Protein AF-A0A9E5UV60-F1 (afdb_monomer_lite)

pLDDT: mean 70.18, std 20.02, range [36.25, 97.75]

Structure (mmCIF, N/CA/C/O backbone):
data_AF-A0A9E5UV60-F1
#
_entry.id   AF-A0A9E5UV60-F1
#
loop_
_atom_site.group_PDB
_atom_site.id
_atom_site.type_symbol
_atom_site.label_atom_id
_atom_site.label_alt_id
_atom_site.label_comp_id
_atom_site.label_asym_id
_atom_site.label_entity_id
_atom_site.label_seq_id
_atom_site.pdbx_PDB_ins_code
_atom_site.Cartn_x
_atom_site.Cartn_y
_atom_site.Cartn_z
_atom_site.occupancy
_atom_site.B_iso_or_equiv
_atom_site.auth_seq_id
_atom_site.auth_comp_id
_atom_site.auth_asym_id
_atom_site.auth_atom_id
_atom_site.pdbx_PDB_model_num
ATOM 1 N N . MET A 1 1 ? 55.328 30.328 -29.097 1.00 75.19 1 MET A N 1
ATOM 2 C CA . MET A 1 1 ? 54.758 29.080 -29.655 1.00 75.19 1 MET A CA 1
ATOM 3 C C . MET A 1 1 ? 54.891 28.003 -28.592 1.00 75.19 1 MET A C 1
ATOM 5 O O . MET A 1 1 ? 56.001 27.868 -28.091 1.00 75.19 1 MET A O 1
ATOM 9 N N . PRO A 1 2 ? 53.813 27.291 -28.223 1.00 83.00 2 PRO A N 1
ATOM 10 C CA . PRO A 1 2 ? 53.887 26.257 -27.192 1.00 83.00 2 PRO A CA 1
ATOM 11 C C . PRO A 1 2 ? 54.810 25.121 -27.637 1.00 83.00 2 PRO A C 1
ATOM 13 O O . PRO A 1 2 ? 54.836 24.767 -28.827 1.00 83.00 2 PRO A O 1
ATOM 16 N N . SER A 1 3 ? 55.578 24.584 -26.688 1.00 92.88 3 SER A N 1
ATOM 17 C CA . SER A 1 3 ? 56.580 23.543 -26.951 1.00 92.88 3 SER A CA 1
ATOM 18 C C . SER A 1 3 ? 55.925 22.222 -27.383 1.00 92.88 3 SER A C 1
ATOM 20 O O . SER A 1 3 ? 54.738 21.985 -27.154 1.00 92.88 3 SER A O 1
ATOM 22 N N . ILE A 1 4 ? 56.692 21.328 -28.018 1.00 90.44 4 ILE A N 1
ATOM 23 C CA . ILE A 1 4 ? 56.182 20.015 -28.464 1.00 90.44 4 ILE A CA 1
ATOM 24 C C . ILE A 1 4 ? 55.616 19.211 -27.279 1.00 90.44 4 ILE A C 1
ATOM 26 O O . ILE A 1 4 ? 54.603 18.530 -27.426 1.00 90.44 4 ILE A O 1
ATOM 30 N N . TYR A 1 5 ? 56.231 19.326 -26.100 1.00 92.50 5 TYR A N 1
ATOM 31 C CA . TYR A 1 5 ? 55.772 18.668 -24.875 1.00 92.50 5 TYR A CA 1
ATOM 32 C C . TYR A 1 5 ? 54.463 19.266 -24.355 1.00 92.50 5 TYR A C 1
ATOM 34 O O . TYR A 1 5 ? 53.538 18.530 -24.026 1.00 92.50 5 TYR A O 1
ATOM 42 N N . GLU A 1 6 ? 54.348 20.592 -24.369 1.00 93.00 6 GLU A N 1
ATOM 43 C CA . GLU A 1 6 ? 53.149 21.315 -23.938 1.00 93.00 6 GLU A CA 1
ATOM 44 C C . GLU A 1 6 ? 51.926 20.955 -24.796 1.00 93.00 6 GLU A C 1
ATOM 46 O O . GLU A 1 6 ? 50.862 20.652 -24.263 1.00 93.00 6 GLU A O 1
ATOM 51 N N . ARG A 1 7 ? 52.089 20.848 -26.124 1.00 92.69 7 ARG A N 1
ATOM 52 C CA . ARG A 1 7 ? 51.006 20.395 -27.021 1.00 92.69 7 ARG A CA 1
ATOM 53 C C . ARG A 1 7 ? 50.558 18.960 -26.737 1.00 92.69 7 ARG A C 1
ATOM 55 O O . ARG A 1 7 ? 49.370 18.671 -26.826 1.00 92.69 7 ARG A O 1
ATOM 62 N N . ARG A 1 8 ? 51.486 18.061 -26.394 1.00 93.44 8 ARG A N 1
ATOM 63 C CA . ARG A 1 8 ? 51.164 16.661 -26.064 1.00 93.44 8 ARG A CA 1
ATOM 64 C C . ARG A 1 8 ? 50.399 16.549 -24.746 1.00 93.44 8 ARG A C 1
ATOM 66 O O . ARG A 1 8 ? 49.435 15.793 -24.678 1.00 93.44 8 ARG A O 1
ATOM 73 N N . ILE A 1 9 ? 50.790 17.329 -23.737 1.00 95.31 9 ILE A N 1
ATOM 74 C CA . ILE A 1 9 ? 50.104 17.370 -22.438 1.00 95.31 9 ILE A CA 1
ATOM 75 C C . ILE A 1 9 ? 48.682 17.924 -22.599 1.00 95.31 9 ILE A C 1
ATOM 77 O O . ILE A 1 9 ? 47.737 17.326 -22.090 1.00 95.31 9 ILE A O 1
ATOM 81 N N . ILE A 1 10 ? 48.513 19.008 -23.365 1.00 95.62 10 ILE A N 1
ATOM 82 C CA . ILE A 1 10 ? 47.194 19.609 -23.621 1.00 95.62 10 ILE A CA 1
ATOM 83 C C . ILE A 1 10 ? 46.264 18.624 -24.338 1.00 95.62 10 ILE A C 1
ATOM 85 O O . ILE A 1 10 ? 45.106 18.496 -23.952 1.00 95.62 10 ILE A O 1
ATOM 89 N N . LEU A 1 11 ? 46.763 17.893 -25.342 1.00 95.94 11 LEU A N 1
ATOM 90 C CA . LEU A 1 11 ? 45.966 16.881 -26.040 1.00 95.94 11 LEU A CA 1
ATOM 91 C C . LEU A 1 11 ? 45.503 15.772 -25.088 1.00 95.94 11 LEU A C 1
ATOM 93 O O . LEU A 1 11 ? 44.322 15.441 -25.077 1.00 95.94 11 LEU A O 1
ATOM 97 N N . GLY A 1 12 ? 46.400 15.238 -24.253 1.00 96.38 12 GLY A N 1
ATOM 98 C CA . GLY A 1 12 ? 46.040 14.208 -23.275 1.00 96.38 12 GLY A CA 1
ATOM 99 C C . GLY A 1 12 ? 44.977 14.681 -22.280 1.00 96.38 12 GLY A C 1
ATOM 100 O O . GLY A 1 12 ? 43.981 13.992 -22.063 1.00 96.38 12 GLY A O 1
ATOM 101 N N . LEU A 1 13 ? 45.144 15.887 -21.729 1.00 96.69 13 LEU A N 1
ATOM 102 C CA . LEU A 1 13 ? 44.184 16.466 -20.789 1.00 96.69 13 LEU A CA 1
ATOM 103 C C . LEU A 1 13 ? 42.824 16.735 -21.451 1.00 96.69 13 LEU A C 1
ATOM 105 O O . LEU A 1 13 ? 41.787 16.488 -20.834 1.00 96.69 13 LEU A O 1
ATOM 109 N N . ALA A 1 14 ? 42.817 17.167 -22.714 1.00 97.00 14 ALA A N 1
ATOM 110 C CA . ALA A 1 14 ? 41.590 17.365 -23.478 1.00 97.00 14 ALA A CA 1
ATOM 111 C C . ALA A 1 14 ? 40.828 16.047 -23.684 1.00 97.00 14 ALA A C 1
ATOM 113 O O . ALA A 1 14 ? 39.625 16.007 -23.441 1.00 97.00 14 ALA A O 1
ATOM 114 N N . PHE A 1 15 ? 41.512 14.958 -24.052 1.00 97.75 15 PHE A N 1
ATOM 115 C CA . PHE A 1 15 ? 40.876 13.644 -24.213 1.00 97.75 15 PHE A CA 1
ATOM 116 C C . PHE A 1 15 ? 40.311 13.094 -22.900 1.00 97.75 15 PHE A C 1
ATOM 118 O O . PHE A 1 15 ? 39.191 12.580 -22.886 1.00 97.75 15 PHE A O 1
ATOM 125 N N . ILE A 1 16 ? 41.044 13.229 -21.791 1.00 97.69 16 ILE A N 1
ATOM 126 C CA . ILE A 1 16 ? 40.561 12.796 -20.471 1.00 97.69 16 ILE A CA 1
ATOM 127 C C . ILE A 1 16 ? 39.327 13.607 -20.071 1.00 97.69 16 ILE A C 1
ATOM 129 O O . ILE A 1 16 ? 38.307 13.031 -19.700 1.00 97.69 16 ILE A O 1
ATOM 133 N N . THR A 1 17 ? 39.387 14.932 -20.216 1.00 97.31 17 THR A N 1
ATOM 134 C CA . THR A 1 17 ? 38.261 15.821 -19.897 1.00 97.31 17 THR A CA 1
ATOM 135 C C . THR A 1 17 ? 37.041 15.495 -20.757 1.00 97.31 17 THR A C 1
ATOM 137 O O . THR A 1 17 ? 35.941 15.354 -20.232 1.00 97.31 17 THR A O 1
ATOM 140 N N . ALA A 1 18 ? 37.233 15.293 -22.063 1.00 97.62 18 ALA A N 1
ATOM 141 C CA . ALA A 1 18 ? 36.163 14.909 -22.978 1.00 97.62 18 ALA A CA 1
ATOM 142 C C . ALA A 1 18 ? 35.537 13.557 -22.602 1.00 97.62 18 ALA A C 1
ATOM 144 O O . ALA A 1 18 ? 34.318 13.417 -22.638 1.00 97.62 18 ALA A O 1
ATOM 145 N N . THR A 1 19 ? 36.351 12.583 -22.187 1.00 97.56 19 THR A N 1
ATOM 146 C CA . THR A 1 19 ? 35.864 11.266 -21.749 1.00 97.56 19 THR A CA 1
ATOM 147 C C . THR A 1 19 ? 35.040 11.378 -20.468 1.00 97.56 19 THR A C 1
ATOM 149 O O . THR A 1 19 ? 33.964 10.795 -20.389 1.00 97.56 19 THR A O 1
ATOM 152 N N . ILE A 1 20 ? 35.493 12.166 -19.486 1.00 97.31 20 ILE A N 1
ATOM 153 C CA . ILE A 1 20 ? 34.749 12.400 -18.239 1.00 97.31 20 ILE A CA 1
ATOM 154 C C . ILE A 1 20 ? 33.412 13.088 -18.531 1.00 97.31 20 ILE A C 1
ATOM 156 O O . ILE A 1 20 ? 32.391 12.677 -17.987 1.00 97.31 20 ILE A O 1
ATOM 160 N N . ILE A 1 21 ? 33.395 14.089 -19.416 1.00 97.12 21 ILE A N 1
ATOM 161 C CA . ILE A 1 21 ? 32.160 14.775 -19.821 1.00 97.12 21 ILE A CA 1
ATOM 162 C C . ILE A 1 21 ? 31.203 13.802 -20.516 1.00 97.12 21 ILE A C 1
ATOM 164 O O . ILE A 1 21 ? 30.020 13.785 -20.190 1.00 97.12 21 ILE A O 1
ATOM 168 N N . LEU A 1 22 ? 31.702 12.969 -21.433 1.00 96.19 22 LEU A N 1
ATOM 169 C CA . LEU A 1 22 ? 30.893 11.976 -22.139 1.00 96.19 22 LEU A CA 1
ATOM 170 C C . LEU A 1 22 ? 30.289 10.948 -21.175 1.00 96.19 22 LEU A C 1
ATOM 172 O O . LEU A 1 22 ? 29.092 10.686 -21.237 1.00 96.19 22 LEU A O 1
ATOM 176 N N . VAL A 1 23 ? 31.096 10.388 -20.271 1.00 95.69 23 VAL A N 1
ATOM 177 C CA . VAL A 1 23 ? 30.623 9.419 -19.271 1.00 95.69 23 VAL A CA 1
ATOM 178 C C . VAL A 1 23 ? 29.646 10.076 -18.299 1.00 95.69 23 VAL A C 1
ATOM 180 O O . VAL A 1 23 ? 28.626 9.477 -17.983 1.00 95.69 23 VAL A O 1
ATOM 183 N N . GLY A 1 24 ? 29.911 11.310 -17.863 1.00 94.44 24 GLY A N 1
ATOM 184 C CA . GLY A 1 24 ? 28.991 12.069 -17.017 1.00 94.44 24 GLY A CA 1
ATOM 185 C C . GLY A 1 24 ? 27.650 12.323 -17.706 1.00 94.44 24 GLY A C 1
ATOM 186 O O . GLY A 1 24 ? 26.603 12.116 -17.102 1.00 94.44 24 GLY A O 1
ATOM 187 N N . TRP A 1 25 ? 27.669 12.696 -18.988 1.00 94.56 25 TRP A N 1
ATOM 188 C CA . TRP A 1 25 ? 26.458 12.869 -19.789 1.00 94.56 25 TRP A CA 1
ATOM 189 C C . TRP A 1 25 ? 25.680 11.556 -19.950 1.00 94.56 25 TRP A C 1
ATOM 191 O O . TRP A 1 25 ? 24.471 11.536 -19.726 1.00 94.56 25 TRP A O 1
ATOM 201 N N . LEU A 1 26 ? 26.371 10.449 -20.253 1.00 92.62 26 LEU A N 1
ATOM 202 C CA . LEU A 1 26 ? 25.763 9.116 -20.319 1.00 92.62 26 LEU A CA 1
ATOM 203 C C . LEU A 1 26 ? 25.142 8.714 -18.976 1.00 92.62 26 LEU A C 1
ATOM 205 O O . LEU A 1 26 ? 23.997 8.282 -18.952 1.00 92.62 26 LEU A O 1
ATOM 209 N N . ALA A 1 27 ? 25.856 8.910 -17.865 1.00 89.69 27 ALA A N 1
ATOM 210 C CA . ALA A 1 27 ? 25.376 8.572 -16.527 1.00 89.69 27 ALA A CA 1
ATOM 211 C C . ALA A 1 27 ? 24.135 9.384 -16.121 1.00 89.69 27 ALA A C 1
ATOM 213 O O . ALA A 1 27 ? 23.234 8.844 -15.488 1.00 89.69 27 ALA A O 1
ATOM 214 N N . ILE A 1 28 ? 24.055 10.662 -16.508 1.00 89.50 28 ILE A N 1
ATOM 215 C CA . ILE A 1 28 ? 22.871 11.498 -16.253 1.00 89.50 28 ILE A CA 1
ATOM 216 C C . ILE A 1 28 ? 21.677 11.032 -17.102 1.00 89.50 28 ILE A C 1
ATOM 218 O O . ILE A 1 28 ? 20.546 11.035 -16.621 1.00 89.50 28 ILE A O 1
ATOM 222 N N . ASN A 1 29 ? 21.916 10.602 -18.345 1.00 87.50 29 A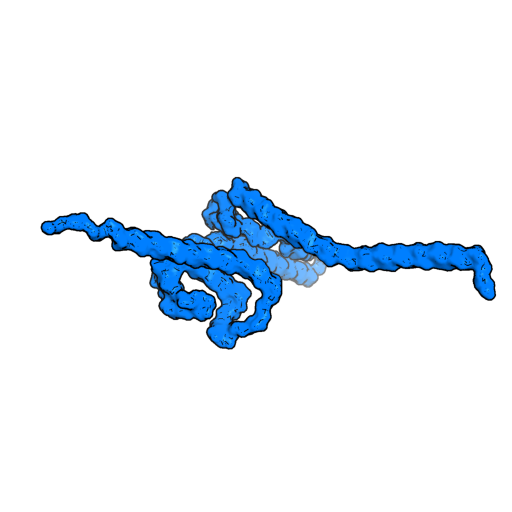SN A N 1
ATOM 223 C CA . ASN A 1 29 ? 20.863 10.154 -19.261 1.00 87.50 29 ASN A CA 1
ATOM 224 C C . ASN A 1 29 ? 20.416 8.692 -19.029 1.00 87.50 29 ASN A C 1
ATOM 226 O O . ASN A 1 29 ? 19.369 8.272 -19.516 1.00 87.50 29 ASN A O 1
ATOM 230 N N . GLU A 1 30 ? 21.189 7.918 -18.268 1.00 88.69 30 GLU A N 1
ATOM 231 C CA . GLU A 1 30 ? 20.944 6.504 -17.960 1.00 88.69 30 GLU A CA 1
ATOM 232 C C . GLU A 1 30 ? 19.645 6.277 -17.169 1.00 88.69 30 GLU A C 1
ATOM 234 O O . GLU A 1 30 ? 18.938 5.298 -17.403 1.00 88.69 30 GLU A O 1
ATOM 239 N N . ASN A 1 31 ? 19.280 7.213 -16.286 1.00 82.94 31 ASN A N 1
ATOM 240 C CA . ASN A 1 31 ? 18.063 7.109 -15.475 1.00 82.94 31 ASN A CA 1
ATOM 241 C C . ASN A 1 31 ? 16.796 6.952 -16.330 1.00 82.94 31 ASN A C 1
ATOM 243 O O . ASN A 1 31 ? 15.939 6.141 -15.990 1.00 82.94 31 ASN A O 1
ATOM 247 N N . GLY A 1 32 ? 16.698 7.666 -17.458 1.00 80.19 32 GLY A N 1
ATOM 248 C CA . GLY A 1 32 ? 15.544 7.557 -18.359 1.00 80.19 32 GLY A CA 1
ATOM 249 C C . GLY A 1 32 ? 15.445 6.180 -19.021 1.00 80.19 32 GLY A C 1
ATOM 250 O O . GLY A 1 32 ? 14.365 5.606 -19.106 1.00 80.19 32 GLY A O 1
ATOM 251 N N . ARG A 1 33 ? 16.583 5.590 -19.410 1.00 80.50 33 ARG A N 1
ATOM 252 C CA . ARG A 1 33 ? 16.625 4.213 -19.924 1.00 80.50 33 ARG A CA 1
ATOM 253 C C . ARG A 1 33 ? 16.191 3.217 -18.847 1.00 80.50 33 ARG A C 1
ATOM 255 O O . ARG A 1 33 ? 15.457 2.276 -19.135 1.00 80.50 33 ARG A O 1
ATOM 262 N N . MET A 1 34 ? 16.647 3.406 -17.610 1.00 82.75 34 MET A N 1
ATOM 263 C CA . MET A 1 34 ? 16.351 2.485 -16.514 1.00 82.75 34 MET A CA 1
ATOM 264 C C . ME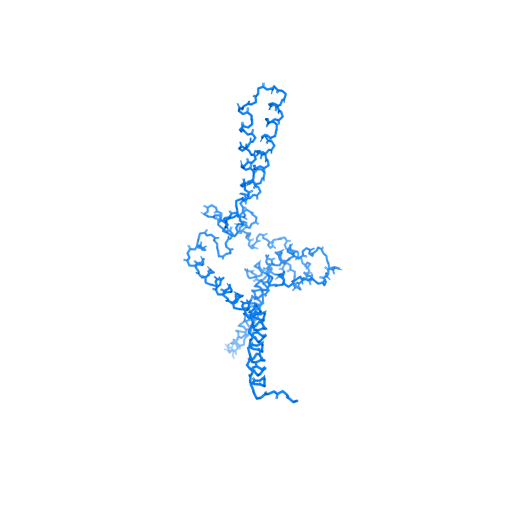T A 1 34 ? 14.872 2.502 -16.092 1.00 82.75 34 MET A C 1
ATOM 266 O O . MET A 1 34 ? 14.353 1.463 -15.677 1.00 82.75 34 MET A O 1
ATOM 270 N N . GLN A 1 35 ? 14.177 3.632 -16.248 1.00 84.12 35 GLN A N 1
ATOM 271 C CA . GLN A 1 35 ? 12.735 3.736 -15.987 1.00 84.12 35 GLN A CA 1
ATOM 272 C C . GLN A 1 35 ? 11.928 2.790 -16.884 1.00 84.12 35 GLN A C 1
ATOM 274 O O . GLN A 1 35 ? 11.204 1.945 -16.371 1.00 84.12 35 GLN A O 1
ATOM 279 N N . GLU A 1 36 ? 12.165 2.808 -18.197 1.00 83.06 36 GLU A N 1
ATOM 280 C CA . GLU A 1 36 ? 11.466 1.944 -19.165 1.00 83.06 36 GLU A CA 1
ATOM 281 C C . GLU A 1 36 ? 11.667 0.443 -18.873 1.00 83.06 36 GLU A C 1
ATOM 283 O O . GLU A 1 36 ? 10.766 -0.386 -19.015 1.00 83.06 36 GLU A O 1
ATOM 288 N N . PHE A 1 37 ? 12.871 0.055 -18.451 1.00 85.19 37 PHE A N 1
ATOM 289 C CA . PHE A 1 37 ? 13.142 -1.326 -18.045 1.00 85.19 37 PHE A CA 1
ATOM 290 C C . PHE A 1 37 ? 12.443 -1.701 -16.738 1.00 85.19 37 PHE A C 1
ATOM 292 O O . PHE A 1 37 ? 12.013 -2.849 -16.613 1.00 85.19 37 PHE A O 1
ATOM 299 N N . THR A 1 38 ? 12.346 -0.762 -15.795 1.00 85.94 38 THR A N 1
ATOM 300 C CA . THR A 1 38 ? 11.622 -0.947 -14.531 1.00 85.94 38 THR A CA 1
ATOM 301 C C . THR A 1 38 ? 10.137 -1.145 -14.800 1.00 85.94 38 THR A C 1
ATOM 303 O O . THR A 1 38 ? 9.602 -2.167 -14.392 1.00 85.94 38 THR A O 1
ATOM 306 N N . GLU A 1 39 ? 9.514 -0.269 -15.590 1.00 80.50 39 GLU A N 1
ATOM 307 C CA . GLU A 1 39 ? 8.099 -0.369 -15.982 1.00 80.50 39 GLU A CA 1
ATOM 308 C C . GLU A 1 39 ? 7.798 -1.710 -16.666 1.00 80.50 39 GLU A C 1
ATOM 310 O O . GLU A 1 39 ? 6.865 -2.428 -16.311 1.00 80.50 39 GLU A O 1
ATOM 315 N N . ARG A 1 40 ? 8.653 -2.128 -17.607 1.00 86.81 40 ARG A N 1
ATOM 316 C CA . ARG A 1 40 ? 8.519 -3.440 -18.257 1.00 86.81 40 ARG A CA 1
ATOM 317 C C . ARG A 1 40 ? 8.710 -4.610 -17.294 1.00 86.81 40 ARG A C 1
ATOM 319 O O . ARG A 1 40 ? 8.134 -5.675 -17.510 1.00 86.81 40 ARG A O 1
ATOM 326 N N . ALA A 1 41 ? 9.604 -4.482 -16.317 1.00 86.56 41 ALA A N 1
ATOM 327 C CA . ALA A 1 41 ? 9.830 -5.522 -15.317 1.00 86.56 41 ALA A CA 1
ATOM 328 C C . ALA A 1 41 ? 8.646 -5.634 -14.355 1.00 86.56 41 ALA A C 1
ATOM 330 O O . ALA A 1 41 ? 8.236 -6.749 -14.042 1.00 86.56 41 ALA A O 1
ATOM 331 N N . GLU A 1 42 ? 8.074 -4.502 -13.962 1.00 82.00 42 GLU A N 1
ATOM 332 C CA . GLU A 1 42 ? 6.866 -4.414 -13.154 1.00 82.00 42 GLU A CA 1
ATOM 333 C C . GLU A 1 42 ? 5.669 -5.032 -13.879 1.00 82.00 42 GLU A C 1
ATOM 335 O O . GLU A 1 42 ? 5.059 -5.951 -13.338 1.00 82.00 42 GLU A O 1
ATOM 340 N N . GLY A 1 43 ? 5.417 -4.660 -15.140 1.00 82.69 43 GLY A N 1
ATOM 341 C CA . GLY A 1 43 ? 4.343 -5.255 -15.944 1.00 82.69 43 GLY A CA 1
ATOM 342 C C . GLY A 1 43 ? 4.439 -6.784 -16.030 1.00 82.69 43 GLY A C 1
ATOM 343 O O . GLY A 1 43 ? 3.475 -7.489 -15.740 1.00 82.69 43 GLY A O 1
ATOM 344 N N . ARG A 1 44 ? 5.638 -7.326 -16.300 1.00 88.81 44 ARG A N 1
ATOM 345 C CA . ARG A 1 44 ? 5.864 -8.786 -16.278 1.00 88.81 44 ARG A CA 1
ATOM 346 C C . ARG A 1 44 ? 5.627 -9.407 -14.901 1.00 88.81 44 ARG A C 1
ATOM 348 O O . ARG A 1 44 ? 5.167 -10.543 -14.817 1.00 88.81 44 ARG A O 1
ATOM 355 N N . SER A 1 45 ? 5.978 -8.700 -13.827 1.00 82.62 45 SER A N 1
ATOM 356 C CA . SER A 1 45 ? 5.744 -9.171 -12.461 1.00 82.62 45 SER A CA 1
ATOM 357 C C . SER A 1 45 ? 4.251 -9.228 -12.138 1.00 82.62 45 SER A C 1
ATOM 359 O O . SER A 1 45 ? 3.814 -10.186 -11.504 1.00 82.62 45 SER A O 1
ATOM 361 N N . ILE A 1 46 ? 3.470 -8.247 -12.598 1.00 80.31 46 ILE A N 1
ATOM 362 C CA . ILE A 1 46 ? 2.011 -8.208 -12.436 1.00 80.31 46 ILE A CA 1
ATOM 363 C C . ILE A 1 46 ? 1.364 -9.363 -13.207 1.00 80.31 46 ILE A C 1
ATOM 365 O O . ILE A 1 46 ? 0.615 -10.138 -12.618 1.00 80.31 46 ILE A O 1
ATOM 369 N N . GLU A 1 47 ? 1.714 -9.555 -14.483 1.00 83.69 47 GLU A N 1
ATOM 370 C CA . GLU A 1 47 ? 1.208 -10.671 -15.299 1.00 83.69 47 GLU A CA 1
ATOM 371 C C . GLU A 1 47 ? 1.521 -12.036 -14.670 1.00 83.69 47 GLU A C 1
ATOM 373 O O . GLU A 1 47 ? 0.675 -12.932 -14.612 1.00 83.69 47 GLU A O 1
ATOM 378 N N . GLN A 1 48 ? 2.750 -12.206 -14.178 1.00 90.81 48 GLN A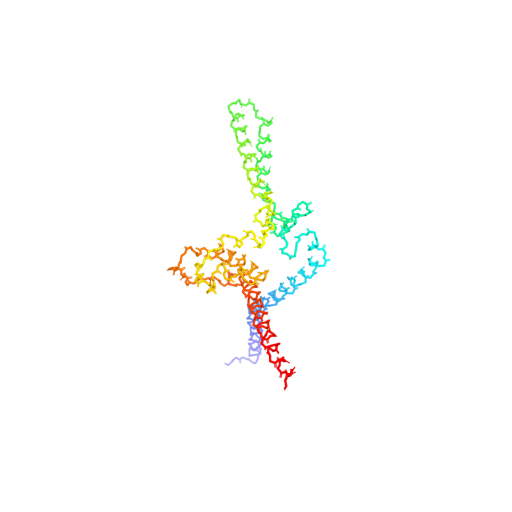 N 1
ATOM 379 C CA . GLN A 1 48 ? 3.159 -13.429 -13.499 1.00 90.81 48 GLN A CA 1
ATOM 380 C C . GLN A 1 48 ? 2.398 -13.625 -12.181 1.00 90.81 48 GLN A C 1
ATOM 382 O O . GLN A 1 48 ? 2.020 -14.756 -11.864 1.00 90.81 48 GLN A O 1
ATOM 387 N N . GLY A 1 49 ? 2.169 -12.544 -11.432 1.00 87.56 49 GLY A N 1
ATOM 388 C CA . GLY A 1 49 ? 1.372 -12.535 -10.210 1.00 87.56 49 GLY A CA 1
ATOM 389 C C . GLY A 1 49 ? -0.075 -12.954 -10.463 1.00 87.56 49 GLY A C 1
ATOM 390 O O . GLY A 1 49 ? -0.570 -13.827 -9.758 1.00 87.56 49 GLY A O 1
ATOM 391 N N . ALA A 1 50 ? -0.709 -12.427 -11.515 1.00 82.31 50 ALA A N 1
ATOM 392 C CA . ALA A 1 50 ? -2.073 -12.782 -11.904 1.00 82.31 50 ALA A CA 1
ATOM 393 C C . ALA A 1 50 ? -2.215 -14.285 -12.196 1.00 82.31 50 ALA A C 1
ATOM 395 O O . ALA A 1 50 ? -3.091 -14.943 -11.641 1.00 82.31 50 ALA A O 1
ATOM 396 N N . ARG A 1 51 ? -1.287 -14.870 -12.968 1.00 87.69 51 ARG A N 1
ATOM 397 C CA . ARG A 1 51 ? -1.289 -16.321 -13.248 1.00 87.69 51 ARG A CA 1
ATOM 398 C C . ARG A 1 51 ? -1.119 -17.167 -11.989 1.00 87.69 51 ARG A C 1
ATOM 400 O O . ARG A 1 51 ? -1.718 -18.231 -11.863 1.00 87.69 51 ARG A O 1
ATOM 407 N N . LEU A 1 52 ? -0.265 -16.725 -11.065 1.00 93.75 52 LEU A N 1
ATOM 408 C CA . LEU A 1 52 ? -0.072 -17.418 -9.792 1.00 93.75 52 LEU A CA 1
ATOM 409 C C . LEU A 1 52 ? -1.318 -17.312 -8.911 1.00 93.75 52 LEU A C 1
ATOM 411 O O . LEU A 1 52 ? -1.698 -18.304 -8.294 1.00 93.75 52 LEU A O 1
ATOM 415 N N . PHE A 1 53 ? -1.956 -16.144 -8.872 1.00 88.75 53 PHE A N 1
ATOM 416 C CA . PHE A 1 53 ? -3.191 -15.921 -8.135 1.00 88.75 53 PHE A CA 1
ATOM 417 C C . PHE A 1 53 ? -4.326 -16.802 -8.665 1.00 88.75 53 PHE A C 1
ATOM 419 O O . PHE A 1 53 ? -4.954 -17.518 -7.887 1.00 88.75 53 PHE A O 1
ATOM 426 N N . GLU A 1 54 ? -4.535 -16.825 -9.980 1.00 86.31 54 GLU A N 1
ATOM 427 C CA . GLU A 1 54 ? -5.553 -17.659 -10.623 1.00 86.31 54 GLU A CA 1
ATOM 428 C C . GLU A 1 54 ? -5.339 -19.147 -10.307 1.00 86.31 54 GLU A C 1
ATOM 430 O O . GLU A 1 54 ? -6.261 -19.843 -9.886 1.00 86.31 54 GLU A O 1
ATOM 435 N N . ALA A 1 55 ? -4.096 -19.626 -10.418 1.00 91.25 55 ALA A N 1
ATOM 436 C CA . ALA A 1 55 ? -3.777 -21.035 -10.214 1.00 91.25 55 ALA A CA 1
ATOM 437 C C . ALA A 1 55 ? -3.838 -21.498 -8.747 1.00 91.25 55 ALA A C 1
ATOM 439 O O . ALA A 1 55 ? -4.024 -22.690 -8.504 1.00 91.25 55 ALA A O 1
ATOM 440 N N . ASN A 1 56 ? -3.633 -20.603 -7.772 1.00 94.94 56 ASN A N 1
ATOM 441 C CA . ASN A 1 56 ? -3.418 -21.003 -6.373 1.00 94.94 56 ASN A CA 1
ATOM 442 C C . ASN A 1 56 ? -4.390 -20.372 -5.366 1.00 94.94 56 ASN A C 1
ATOM 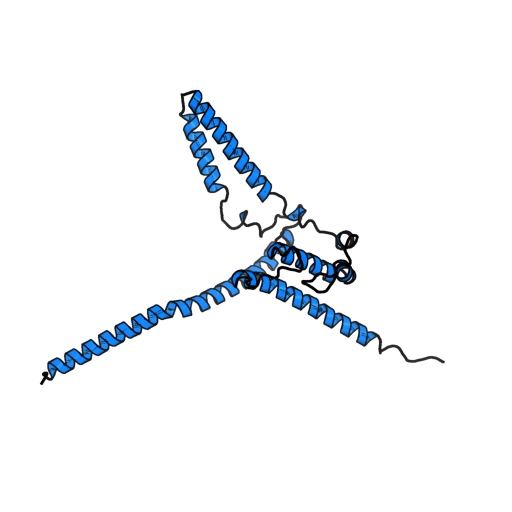444 O O . ASN A 1 56 ? -4.583 -20.936 -4.291 1.00 94.94 56 ASN A O 1
ATOM 448 N N . CYS A 1 57 ? -4.987 -19.223 -5.677 1.00 86.44 57 CYS A N 1
ATOM 449 C CA . CYS A 1 57 ? -5.716 -18.399 -4.707 1.00 86.44 57 CYS A CA 1
ATOM 450 C C . CYS A 1 57 ? -7.184 -18.183 -5.101 1.00 86.44 57 CYS A C 1
ATOM 452 O O . CYS A 1 57 ? -8.056 -18.213 -4.230 1.00 86.44 57 CYS A O 1
ATOM 454 N N . ALA A 1 58 ? -7.465 -18.013 -6.398 1.00 85.88 58 ALA A N 1
ATOM 455 C CA . ALA A 1 58 ? -8.781 -17.611 -6.904 1.00 85.88 58 ALA A CA 1
ATOM 456 C C . ALA A 1 58 ? -9.920 -18.572 -6.523 1.00 85.88 58 ALA A C 1
ATOM 458 O O . ALA A 1 58 ? -11.043 -18.141 -6.281 1.00 85.88 58 ALA A O 1
ATOM 459 N N . SER A 1 59 ? -9.627 -19.871 -6.399 1.00 87.62 59 SER A N 1
ATOM 460 C CA . SER A 1 59 ? -10.632 -20.883 -6.029 1.00 87.62 59 SER A CA 1
ATOM 461 C C . SER A 1 59 ? -11.303 -20.639 -4.672 1.00 87.62 59 SER A C 1
ATOM 463 O O . SER A 1 59 ? -12.467 -20.993 -4.503 1.00 87.62 59 SER A O 1
ATOM 465 N N . CYS A 1 60 ? -10.591 -20.028 -3.721 1.00 84.31 60 CYS A N 1
ATOM 466 C CA . CYS A 1 60 ? -11.133 -19.683 -2.406 1.00 84.31 60 CYS A CA 1
ATOM 467 C C . CYS A 1 60 ? -11.442 -18.187 -2.287 1.00 84.31 60 CYS A C 1
ATOM 469 O O . CYS A 1 60 ? -12.395 -17.817 -1.612 1.00 84.31 60 CYS A O 1
ATOM 471 N N . HIS A 1 61 ? -10.631 -17.335 -2.920 1.00 85.06 61 HIS A N 1
ATOM 472 C CA . HIS A 1 61 ? -10.662 -15.883 -2.732 1.00 85.06 61 HIS A CA 1
ATOM 473 C C . HIS A 1 61 ? -11.360 -15.108 -3.864 1.00 85.06 61 HIS A C 1
ATOM 475 O O . HIS A 1 61 ? -11.294 -13.882 -3.873 1.00 85.06 61 HIS A O 1
ATOM 481 N N . GLY A 1 62 ? -12.008 -15.796 -4.806 1.00 78.19 62 GLY A N 1
ATOM 482 C CA . GLY A 1 62 ? -12.622 -15.178 -5.984 1.00 78.19 62 GLY A CA 1
ATOM 483 C C . GLY A 1 62 ? -11.597 -14.848 -7.074 1.00 78.19 62 GLY A C 1
ATOM 484 O O . GLY A 1 62 ? -10.422 -14.608 -6.792 1.00 78.19 62 GLY A O 1
ATOM 485 N N . TYR A 1 63 ? -12.030 -14.848 -8.337 1.00 77.88 63 TYR A N 1
ATOM 486 C CA . TYR A 1 63 ? -11.171 -14.497 -9.482 1.00 77.88 63 TYR A CA 1
ATOM 487 C C . TYR A 1 63 ? -10.805 -13.005 -9.517 1.00 77.88 63 TYR A C 1
ATOM 489 O O . TYR A 1 63 ? -9.770 -12.637 -10.062 1.00 77.88 63 TYR A O 1
ATOM 497 N N . ASP A 1 64 ? -11.627 -12.176 -8.885 1.00 70.50 64 ASP A N 1
ATOM 498 C CA . ASP A 1 64 ? -11.448 -10.739 -8.655 1.00 70.50 64 ASP A CA 1
ATOM 499 C C . ASP A 1 64 ? -10.688 -10.420 -7.351 1.00 70.50 64 ASP A C 1
ATOM 501 O O . ASP A 1 64 ? -10.279 -9.281 -7.114 1.00 70.50 64 ASP A O 1
ATOM 505 N N . GLY A 1 65 ? -10.475 -11.425 -6.494 1.00 76.12 65 GLY A N 1
ATOM 506 C CA . GLY A 1 65 ? -9.846 -11.260 -5.191 1.00 76.12 65 GLY A CA 1
ATOM 507 C C . GLY A 1 65 ? -10.729 -10.610 -4.129 1.00 76.12 65 GLY A C 1
ATOM 508 O O . GLY A 1 65 ? -10.183 -10.237 -3.087 1.00 76.12 65 GLY A O 1
ATOM 509 N N . TYR A 1 66 ? -12.047 -10.499 -4.341 1.00 74.38 66 TYR A N 1
ATOM 510 C CA . TYR A 1 66 ? -12.990 -9.953 -3.351 1.00 74.38 66 TYR A CA 1
ATOM 511 C C . TYR A 1 66 ? -13.386 -10.939 -2.248 1.00 74.38 66 TYR A C 1
ATOM 513 O O . TYR A 1 66 ? -14.055 -10.566 -1.285 1.00 74.38 66 TYR A O 1
ATOM 521 N N . GLY A 1 67 ? -12.904 -12.176 -2.318 1.00 74.69 67 GLY A N 1
ATOM 522 C CA . GLY A 1 67 ? -13.269 -13.213 -1.367 1.00 74.69 67 GLY A CA 1
ATOM 523 C C . GLY A 1 67 ? -14.618 -13.837 -1.698 1.00 74.69 67 GLY A C 1
ATOM 524 O O . GLY A 1 67 ? -15.352 -13.391 -2.575 1.00 74.69 67 GLY A O 1
ATOM 525 N N . LEU A 1 68 ? -14.930 -14.914 -0.988 1.00 69.69 68 LEU A N 1
ATOM 526 C CA . LEU A 1 68 ? -16.203 -15.614 -1.090 1.00 69.69 68 LEU A CA 1
ATOM 527 C C . LEU A 1 68 ? -16.836 -15.683 0.307 1.00 69.69 68 LEU A C 1
ATOM 529 O O . LEU A 1 68 ? -16.149 -16.123 1.243 1.00 69.69 68 LEU A O 1
ATOM 533 N N . PRO A 1 69 ? -18.121 -15.302 0.466 1.00 69.44 69 PRO A N 1
ATOM 534 C CA . PRO A 1 69 ? -18.766 -15.249 1.773 1.00 69.44 69 PRO A CA 1
ATOM 535 C C . PRO A 1 69 ? -18.686 -16.596 2.493 1.00 69.44 69 PRO A C 1
ATOM 537 O O . PRO A 1 69 ? -19.044 -17.641 1.946 1.00 69.44 69 PRO A O 1
ATOM 540 N N . GLY A 1 70 ? -18.181 -16.588 3.728 1.00 73.50 70 GLY A N 1
ATOM 541 C CA . GLY A 1 70 ? -18.041 -17.795 4.548 1.00 73.50 70 GLY A CA 1
ATOM 542 C C . GLY A 1 70 ? -16.977 -18.804 4.086 1.00 73.50 70 GLY A C 1
ATOM 543 O O . GLY A 1 70 ? -16.854 -19.857 4.712 1.00 73.50 70 GLY A O 1
ATOM 544 N N . ILE A 1 71 ? -16.201 -18.503 3.037 1.00 79.94 71 ILE A N 1
ATOM 545 C CA . ILE A 1 71 ? -15.111 -19.359 2.542 1.00 79.94 71 ILE A CA 1
ATOM 546 C C . ILE A 1 71 ? -13.757 -18.709 2.820 1.00 79.94 71 ILE A C 1
ATOM 548 O O . ILE A 1 71 ? -12.942 -19.278 3.549 1.00 79.94 71 ILE A O 1
ATOM 552 N N . ALA A 1 72 ? -13.502 -17.529 2.250 1.00 76.88 72 ALA A N 1
ATOM 553 C CA . ALA A 1 72 ? -12.241 -16.819 2.431 1.00 76.88 72 ALA A CA 1
ATOM 554 C C . ALA A 1 72 ? -12.410 -15.306 2.194 1.00 76.88 72 ALA A C 1
ATOM 556 O O . ALA A 1 72 ? -13.213 -14.913 1.350 1.00 76.88 72 ALA A O 1
ATOM 557 N N . PRO A 1 73 ? -11.654 -14.450 2.907 1.00 74.56 73 PRO A N 1
ATOM 558 C CA . PRO A 1 73 ? -11.794 -12.997 2.816 1.00 74.56 73 PRO A CA 1
ATOM 559 C C . PRO A 1 73 ? -11.229 -12.431 1.508 1.00 74.56 73 PRO A C 1
ATOM 561 O O . PRO A 1 73 ? -10.456 -13.093 0.811 1.00 74.56 73 PRO A O 1
ATOM 564 N N . ALA A 1 74 ? -11.550 -11.170 1.224 1.00 75.94 74 ALA A N 1
ATOM 565 C CA . ALA A 1 74 ? -10.965 -10.411 0.125 1.00 75.94 74 ALA A CA 1
ATOM 566 C C . ALA A 1 74 ? -9.438 -10.310 0.260 1.00 75.94 74 ALA A C 1
ATOM 568 O O . ALA A 1 74 ? -8.936 -9.817 1.272 1.00 75.94 74 ALA A O 1
ATOM 569 N N . LEU A 1 75 ? -8.695 -10.756 -0.759 1.00 77.19 75 LEU A N 1
ATOM 570 C CA . LEU A 1 75 ? -7.239 -10.598 -0.802 1.00 77.19 75 LEU A CA 1
ATOM 571 C C . LEU A 1 75 ? -6.833 -9.205 -1.249 1.00 77.19 75 LEU A C 1
ATOM 573 O O . LEU A 1 75 ? -5.824 -8.716 -0.768 1.00 77.19 75 LEU A O 1
ATOM 577 N N . ASN A 1 76 ? -7.623 -8.525 -2.077 1.00 67.00 76 ASN A N 1
ATOM 578 C CA . ASN A 1 76 ? -7.361 -7.137 -2.471 1.00 67.00 76 ASN A CA 1
ATOM 579 C C . ASN A 1 76 ? -7.581 -6.111 -1.341 1.00 67.00 76 ASN A C 1
ATOM 581 O O . ASN A 1 76 ? -7.544 -4.904 -1.575 1.00 67.00 76 ASN A O 1
ATOM 585 N N . ASN A 1 77 ? -7.760 -6.580 -0.107 1.00 66.19 77 ASN A N 1
ATOM 586 C CA . ASN A 1 77 ? -7.809 -5.740 1.067 1.00 66.19 77 ASN A CA 1
ATOM 587 C C . ASN A 1 77 ? -6.403 -5.156 1.358 1.00 66.19 77 ASN A C 1
ATOM 589 O O . ASN A 1 77 ? -5.475 -5.919 1.657 1.00 66.19 77 ASN A O 1
ATOM 593 N N . PRO A 1 78 ? -6.225 -3.816 1.349 1.00 56.69 78 PRO A N 1
ATOM 594 C CA . PRO A 1 78 ? -4.946 -3.159 1.645 1.00 56.69 78 PRO A CA 1
ATOM 595 C C . PRO A 1 78 ? -4.316 -3.587 2.979 1.00 56.69 78 PRO A C 1
ATOM 597 O O . PRO A 1 78 ? -3.102 -3.483 3.155 1.00 56.69 78 PRO A O 1
ATOM 600 N N . HIS A 1 79 ? -5.124 -4.101 3.911 1.00 55.88 79 HIS A N 1
ATOM 601 C CA . HIS A 1 79 ? -4.685 -4.596 5.213 1.00 55.88 79 HIS A CA 1
ATOM 602 C C . HIS A 1 79 ? -3.874 -5.897 5.162 1.00 55.88 79 HIS A C 1
ATOM 604 O O . HIS A 1 79 ? -3.121 -6.164 6.097 1.00 55.88 79 HIS A O 1
ATOM 610 N N . LEU A 1 80 ? -3.976 -6.694 4.093 1.00 63.47 80 LEU A N 1
ATOM 611 C CA . LEU A 1 80 ? -3.289 -7.989 3.995 1.00 63.47 80 LEU A CA 1
ATOM 612 C C . LEU A 1 80 ? -1.866 -7.894 3.426 1.00 63.47 80 LEU A C 1
ATOM 614 O O . LEU A 1 80 ? -1.034 -8.751 3.725 1.00 63.47 80 LEU A O 1
ATOM 618 N N . PHE A 1 81 ? -1.542 -6.848 2.660 1.00 61.09 81 PHE A N 1
ATOM 619 C CA . PHE A 1 81 ? -0.273 -6.752 1.921 1.00 61.09 81 PHE A CA 1
ATOM 620 C C . PHE A 1 81 ? 0.800 -5.862 2.572 1.00 61.09 81 PHE A C 1
ATOM 622 O O . PHE A 1 81 ? 1.638 -5.275 1.891 1.00 61.09 81 PHE A O 1
ATOM 629 N N . GLY A 1 82 ? 0.852 -5.838 3.908 1.00 51.34 82 GLY A N 1
ATOM 630 C CA . GLY A 1 82 ? 2.082 -5.485 4.635 1.00 51.34 82 GLY A CA 1
ATOM 631 C C . GLY A 1 82 ? 2.159 -4.085 5.247 1.00 51.34 82 GLY A C 1
ATOM 632 O O . GLY A 1 82 ? 3.195 -3.742 5.816 1.00 51.34 82 GLY A O 1
ATOM 633 N N . HIS A 1 83 ? 1.087 -3.292 5.212 1.00 57.44 83 HIS A N 1
ATOM 634 C CA . HIS A 1 83 ? 0.998 -2.074 6.017 1.00 57.44 83 HIS A CA 1
ATOM 635 C C . HIS A 1 83 ? 0.292 -2.379 7.348 1.00 57.44 83 HIS A C 1
ATOM 637 O O . HIS A 1 83 ? -0.880 -2.750 7.368 1.00 57.44 83 HIS A O 1
ATOM 643 N N . ASN A 1 84 ? 0.988 -2.234 8.483 1.00 65.25 84 ASN A N 1
ATOM 644 C CA . ASN A 1 84 ? 0.349 -2.340 9.797 1.00 65.25 84 ASN A CA 1
ATOM 645 C C . ASN A 1 84 ? -0.350 -1.016 10.142 1.00 65.25 84 ASN A C 1
ATOM 647 O O . ASN A 1 84 ? 0.224 -0.154 10.804 1.00 65.25 84 ASN A O 1
ATOM 651 N N . PHE A 1 85 ? -1.601 -0.869 9.708 1.00 66.50 85 PHE A N 1
ATOM 652 C CA . PHE A 1 85 ? -2.431 0.311 9.987 1.00 66.50 85 PHE A CA 1
ATOM 653 C C . PHE A 1 85 ? -2.696 0.543 11.479 1.00 66.50 85 PHE A C 1
ATOM 655 O O . PHE A 1 85 ? -2.990 1.665 11.880 1.00 66.50 85 PHE A O 1
ATOM 662 N N . PHE A 1 86 ? -2.547 -0.493 12.305 1.00 78.69 86 PHE A N 1
ATOM 663 C CA . PHE A 1 86 ? -2.691 -0.394 13.754 1.00 78.69 86 PHE A CA 1
ATOM 664 C C . PHE A 1 86 ? -1.368 -0.132 14.467 1.00 78.69 86 PHE A C 1
ATOM 666 O O . PHE A 1 86 ? -1.387 0.169 15.651 1.00 78.69 86 PHE A O 1
ATOM 673 N N . GLY A 1 87 ? -0.225 -0.188 13.775 1.00 80.06 87 GLY A N 1
ATOM 674 C CA . GLY A 1 87 ? 1.090 -0.115 14.412 1.00 80.06 87 GLY A CA 1
ATOM 675 C C . GLY A 1 87 ? 1.284 1.160 15.231 1.00 80.06 87 GLY A C 1
ATOM 676 O O . GLY A 1 87 ? 1.741 1.101 16.368 1.00 80.06 87 GLY A O 1
ATOM 677 N N . GLU A 1 88 ? 0.875 2.307 14.689 1.00 86.12 88 GLU A N 1
ATOM 678 C CA . GLU A 1 88 ? 0.914 3.576 15.421 1.00 86.12 88 GLU A CA 1
ATOM 679 C C . GLU A 1 88 ? -0.040 3.573 16.625 1.00 86.12 88 GLU A C 1
ATOM 681 O O . GLU A 1 88 ? 0.326 3.990 17.723 1.00 86.12 88 GLU A O 1
ATOM 686 N N . LEU A 1 89 ? -1.252 3.051 16.451 1.00 86.38 89 LEU A N 1
ATOM 687 C CA . LEU A 1 89 ? -2.273 3.053 17.491 1.00 86.38 89 LEU A CA 1
ATOM 688 C C . LEU A 1 89 ? -1.923 2.097 18.643 1.00 86.38 89 LEU A C 1
ATOM 690 O O . LEU A 1 89 ? -2.044 2.464 19.811 1.00 86.38 89 LEU A O 1
ATOM 694 N N . ASP A 1 90 ? -1.396 0.916 18.325 1.00 90.56 90 ASP A N 1
ATOM 695 C CA . ASP A 1 90 ? -0.887 -0.063 19.284 1.00 90.56 90 ASP A CA 1
ATOM 696 C C . ASP A 1 90 ? 0.299 0.515 20.077 1.00 90.56 90 ASP A C 1
ATOM 698 O O . ASP A 1 90 ? 0.361 0.360 21.300 1.00 90.56 90 ASP A O 1
ATOM 702 N N . ASN A 1 91 ? 1.197 1.262 19.418 1.00 91.81 91 ASN A N 1
ATOM 703 C CA . ASN A 1 91 ? 2.286 1.973 20.092 1.00 91.81 91 ASN A CA 1
ATOM 704 C C . ASN A 1 91 ? 1.751 3.015 21.086 1.00 91.81 91 ASN A C 1
ATOM 706 O O . ASN A 1 91 ? 2.236 3.099 22.217 1.00 91.81 91 ASN A O 1
ATOM 710 N N . GLN A 1 92 ? 0.735 3.793 20.700 1.00 94.62 92 GLN A N 1
ATOM 711 C CA . GLN A 1 92 ? 0.122 4.792 21.580 1.00 94.62 92 GLN A CA 1
ATOM 712 C C . GLN A 1 92 ? -0.621 4.159 22.761 1.00 94.62 92 GLN A C 1
ATOM 714 O O . GLN A 1 92 ? -0.523 4.659 23.888 1.00 94.62 92 GLN A O 1
ATOM 719 N N . ILE A 1 93 ? -1.333 3.055 22.530 1.00 96.25 93 ILE A N 1
ATOM 720 C CA . ILE A 1 93 ? -2.014 2.277 23.572 1.00 96.25 93 ILE A CA 1
ATOM 721 C C . ILE A 1 93 ? -0.987 1.744 24.573 1.00 96.25 93 ILE A C 1
ATOM 723 O O . ILE A 1 93 ? -1.116 2.003 25.771 1.00 96.25 93 ILE A O 1
ATOM 727 N N . ALA A 1 94 ? 0.067 1.079 24.095 1.00 96.12 94 ALA A N 1
ATOM 728 C CA . ALA A 1 94 ? 1.117 0.524 24.944 1.00 96.12 94 ALA A CA 1
ATOM 729 C C . ALA A 1 94 ? 1.848 1.615 25.745 1.00 96.12 94 ALA A C 1
ATOM 731 O O . ALA A 1 94 ? 2.078 1.464 26.948 1.00 96.12 94 ALA A O 1
ATOM 732 N N . ALA A 1 95 ? 2.164 2.750 25.111 1.00 95.88 95 ALA A N 1
ATOM 733 C CA . ALA A 1 95 ? 2.790 3.888 25.781 1.00 95.88 95 ALA A CA 1
ATOM 734 C C . ALA A 1 95 ? 1.888 4.486 26.875 1.00 95.88 95 ALA A C 1
ATOM 736 O O . ALA A 1 95 ? 2.363 4.790 27.971 1.00 95.88 95 ALA A O 1
ATOM 737 N N . THR A 1 96 ? 0.587 4.623 26.604 1.00 96.12 96 THR A N 1
ATOM 738 C CA . THR A 1 96 ? -0.393 5.157 27.565 1.00 96.12 96 THR A CA 1
ATOM 739 C C . THR A 1 96 ? -0.592 4.198 28.740 1.00 96.12 96 THR A C 1
ATOM 741 O O . THR A 1 96 ? -0.575 4.626 29.893 1.00 96.12 96 THR A O 1
ATOM 744 N N . GLN A 1 97 ? -0.693 2.891 28.476 1.00 96.69 97 GLN A N 1
ATOM 745 C CA . GLN A 1 97 ? -0.764 1.861 29.517 1.00 96.69 97 GLN A CA 1
ATOM 746 C C . GLN A 1 97 ? 0.484 1.869 30.404 1.00 96.69 97 GLN A C 1
ATOM 748 O O . GLN A 1 97 ? 0.371 1.821 31.627 1.00 96.69 97 GLN A O 1
ATOM 753 N N . SER A 1 98 ? 1.674 1.995 29.810 1.00 95.94 98 SER A N 1
ATOM 754 C CA . SER A 1 98 ? 2.924 2.081 30.570 1.00 95.94 98 SER A CA 1
ATOM 755 C C . SER A 1 98 ? 2.954 3.304 31.496 1.00 95.94 98 SER A C 1
ATOM 757 O O . SER A 1 98 ? 3.316 3.172 32.667 1.00 95.94 98 SER A O 1
ATOM 759 N N . GLN A 1 99 ? 2.505 4.473 31.026 1.00 94.62 99 GLN A N 1
ATOM 760 C CA . GLN A 1 99 ? 2.375 5.665 31.875 1.00 94.62 99 GLN A CA 1
ATOM 761 C C . GLN A 1 99 ? 1.398 5.424 33.029 1.00 94.62 99 GLN A C 1
ATOM 763 O O . GLN A 1 99 ? 1.728 5.709 34.177 1.00 94.62 99 GLN A O 1
ATOM 768 N N . LEU A 1 100 ? 0.242 4.817 32.746 1.00 95.12 100 LEU A N 1
ATOM 769 C CA . LEU A 1 100 ? -0.783 4.538 33.751 1.00 95.12 100 LEU A CA 1
ATOM 770 C C . LEU A 1 100 ? -0.282 3.602 34.862 1.00 95.12 100 LEU A C 1
ATOM 772 O O . LEU A 1 100 ? -0.619 3.801 36.027 1.00 95.12 100 LEU A O 1
ATOM 776 N N . THR A 1 101 ? 0.548 2.606 34.530 1.00 94.56 101 THR A N 1
ATOM 777 C CA . THR A 1 101 ? 1.080 1.664 35.535 1.00 94.56 101 THR A CA 1
ATOM 778 C C . THR A 1 101 ? 1.983 2.320 36.578 1.00 94.56 101 THR A C 1
ATOM 780 O O . THR A 1 101 ? 2.021 1.856 37.716 1.00 94.56 101 THR A O 1
ATOM 783 N N . ASN A 1 102 ? 2.677 3.400 36.213 1.00 92.56 102 ASN A N 1
ATOM 784 C CA . ASN A 1 102 ? 3.620 4.092 37.091 1.00 92.56 102 ASN A CA 1
ATOM 785 C C . ASN A 1 102 ? 3.052 5.388 37.692 1.00 92.56 102 ASN A C 1
ATOM 787 O O . ASN A 1 102 ? 3.720 6.014 38.514 1.00 92.56 102 ASN A O 1
ATOM 791 N N . GLU A 1 103 ? 1.842 5.795 37.302 1.00 95.06 103 GLU A N 1
ATOM 792 C CA . GLU A 1 103 ? 1.234 7.039 37.763 1.00 95.06 103 GLU A CA 1
ATOM 793 C C . GLU A 1 103 ? 0.547 6.862 39.126 1.00 95.06 103 GLU A C 1
ATOM 795 O O . GLU A 1 103 ? -0.228 5.925 39.360 1.00 95.06 103 GLU A O 1
ATOM 800 N N . THR A 1 104 ? 0.828 7.793 40.034 1.00 94.94 104 THR A N 1
ATOM 801 C CA . THR A 1 104 ? 0.299 7.794 41.406 1.00 94.94 104 THR A CA 1
ATOM 802 C C . THR A 1 104 ? -0.707 8.914 41.645 1.00 94.94 104 THR A C 1
ATOM 804 O O . THR A 1 104 ? -1.536 8.789 42.547 1.00 94.94 104 THR A O 1
ATOM 807 N N . ASP A 1 105 ? -0.690 9.965 40.823 1.00 97.12 105 ASP A N 1
ATOM 808 C CA . ASP A 1 105 ? -1.638 11.070 40.915 1.00 97.12 105 ASP A CA 1
ATOM 809 C C . ASP A 1 105 ? -3.025 10.685 40.369 1.00 97.12 105 ASP A C 1
ATOM 811 O O . ASP A 1 105 ? -3.165 10.225 39.237 1.00 97.12 105 ASP A O 1
ATOM 815 N N . ALA A 1 106 ? -4.073 10.856 41.180 1.00 94.88 106 ALA A N 1
ATOM 816 C CA . ALA A 1 106 ? -5.421 10.397 40.838 1.00 94.88 106 ALA A CA 1
ATOM 817 C C . ALA A 1 106 ? -6.050 11.174 39.669 1.00 94.88 106 ALA A C 1
ATOM 819 O O . ALA A 1 106 ? -6.780 10.585 38.872 1.00 94.88 106 ALA A O 1
ATOM 820 N N . GLU A 1 107 ? -5.765 12.473 39.558 1.00 94.69 107 GLU A N 1
ATOM 821 C CA . GLU A 1 107 ? -6.279 13.318 38.478 1.00 94.69 107 GLU A CA 1
ATOM 822 C C . GLU A 1 107 ? -5.635 12.909 37.149 1.00 94.69 107 GLU A C 1
ATOM 824 O O . GLU A 1 107 ? -6.331 12.580 36.185 1.00 94.69 107 GLU A O 1
ATOM 829 N N . ARG A 1 108 ? -4.305 12.784 37.133 1.00 94.75 108 ARG A N 1
ATOM 830 C CA . ARG A 1 108 ? -3.546 12.375 35.950 1.00 94.75 108 ARG A CA 1
ATOM 831 C C . ARG A 1 108 ? -3.867 10.953 35.491 1.00 94.75 108 ARG A C 1
ATOM 833 O O . ARG A 1 108 ? -3.914 10.691 34.288 1.00 94.75 108 ARG A O 1
ATOM 840 N N . ARG A 1 109 ? -4.130 10.031 36.422 1.00 95.88 109 ARG A N 1
ATOM 841 C CA . ARG A 1 109 ? -4.608 8.676 36.092 1.00 95.88 109 ARG A CA 1
ATOM 842 C C . ARG A 1 109 ? -5.942 8.706 35.360 1.00 95.88 109 ARG A C 1
ATOM 844 O O . ARG A 1 109 ? -6.073 8.013 34.356 1.00 95.88 109 ARG A O 1
ATOM 851 N N . GLY A 1 110 ? -6.887 9.532 35.814 1.00 95.88 110 GLY A N 1
ATOM 852 C CA . GLY A 1 110 ? -8.181 9.687 35.149 1.00 95.88 110 GLY A CA 1
ATOM 853 C C . GLY A 1 110 ? -8.041 10.163 33.699 1.00 95.88 110 GLY A C 1
ATOM 854 O O . GLY A 1 110 ? -8.710 9.644 32.806 1.00 95.88 110 GLY A O 1
ATOM 855 N N . GLU A 1 111 ? -7.113 11.086 33.434 1.00 95.19 111 GLU A N 1
ATOM 856 C CA . GLU A 1 111 ? -6.815 11.541 32.068 1.00 95.19 111 GLU A CA 1
ATOM 857 C C . GLU A 1 111 ? -6.228 10.426 31.186 1.00 95.19 111 GLU A C 1
ATOM 859 O O . GLU A 1 111 ? -6.624 10.267 30.028 1.00 95.19 111 GLU A O 1
ATOM 864 N N . LEU A 1 112 ? -5.285 9.642 31.719 1.00 96.50 112 LEU A N 1
ATOM 865 C CA . LEU A 1 112 ? -4.661 8.525 31.000 1.00 96.50 112 LEU A CA 1
ATOM 866 C C . LEU A 1 112 ? -5.665 7.401 30.706 1.00 96.50 112 LEU A C 1
ATOM 868 O O . LEU A 1 112 ? -5.644 6.839 29.610 1.00 96.50 112 LEU A O 1
ATOM 872 N N . GLU A 1 113 ? -6.564 7.105 31.644 1.00 96.88 113 GLU A N 1
ATOM 873 C CA . GLU A 1 113 ? -7.652 6.138 31.464 1.00 96.88 113 GLU A CA 1
ATOM 874 C C . GLU A 1 113 ? -8.631 6.597 30.374 1.00 96.88 113 GLU A C 1
ATOM 876 O O . GLU A 1 113 ? -8.952 5.824 29.470 1.00 96.88 113 GLU A O 1
ATOM 881 N N . ALA A 1 114 ? -9.038 7.871 30.379 1.00 96.62 114 ALA A N 1
ATOM 882 C CA . ALA A 1 114 ? -9.903 8.430 29.338 1.00 96.62 114 ALA A CA 1
ATOM 883 C C . ALA A 1 114 ? -9.242 8.397 27.947 1.00 96.62 114 ALA A C 1
ATOM 885 O O . ALA A 1 114 ? -9.883 8.063 26.943 1.00 96.62 114 ALA A O 1
ATOM 886 N N . ARG A 1 115 ? -7.937 8.693 27.877 1.00 95.94 115 ARG A N 1
ATOM 887 C CA . ARG A 1 115 ? -7.164 8.580 26.634 1.00 95.94 115 ARG A CA 1
ATOM 888 C C . ARG A 1 115 ? -7.109 7.138 26.137 1.00 95.94 115 ARG A C 1
ATOM 890 O O . ARG A 1 115 ? -7.296 6.911 24.946 1.00 95.94 115 ARG A O 1
ATOM 897 N N . LEU A 1 116 ? -6.869 6.178 27.029 1.00 96.69 116 LEU A N 1
ATOM 898 C CA . LEU A 1 116 ? -6.815 4.761 26.676 1.00 96.69 116 LEU A CA 1
ATOM 899 C C . LEU A 1 116 ? -8.143 4.283 26.079 1.00 96.69 116 LEU A C 1
ATOM 901 O O . LEU A 1 116 ? -8.133 3.647 25.029 1.00 96.69 116 LEU A O 1
ATOM 905 N N . VAL A 1 117 ? -9.270 4.656 26.694 1.00 97.12 117 VAL A N 1
ATOM 906 C CA . VAL A 1 117 ? -10.611 4.350 26.170 1.00 97.12 117 VAL A CA 1
ATOM 907 C C . VAL A 1 117 ? -10.804 4.938 24.772 1.00 97.12 117 VAL A C 1
ATOM 909 O O . VAL A 1 117 ? -11.307 4.254 23.886 1.00 97.12 117 VAL A O 1
ATOM 912 N N . THR A 1 118 ? -10.358 6.176 24.549 1.00 96.38 118 THR A N 1
ATOM 913 C CA . THR A 1 118 ? -10.463 6.834 23.236 1.00 96.38 118 THR A CA 1
ATOM 914 C C . THR A 1 118 ? -9.653 6.097 22.167 1.00 96.38 118 THR A C 1
ATOM 916 O O . THR A 1 118 ? -10.189 5.780 21.109 1.00 96.38 118 THR A O 1
ATOM 919 N N . LEU A 1 119 ? -8.392 5.757 22.456 1.00 95.00 119 LEU A N 1
ATOM 920 C CA . LEU A 1 119 ? -7.524 5.024 21.525 1.00 95.00 119 LEU A CA 1
ATOM 921 C C . LEU A 1 119 ? -8.064 3.619 21.217 1.00 95.00 119 LEU A C 1
ATOM 923 O O . LEU A 1 119 ? -8.002 3.159 20.080 1.00 95.00 119 LEU A O 1
ATOM 927 N N . GLN A 1 120 ? -8.621 2.935 22.218 1.00 94.44 120 GLN A N 1
ATOM 928 C CA . GLN A 1 120 ? -9.248 1.623 22.036 1.00 94.44 120 GLN A CA 1
ATOM 929 C C . GLN A 1 120 ? -10.533 1.707 21.203 1.00 94.44 120 GLN A C 1
ATOM 931 O O . GLN A 1 120 ? -10.775 0.840 20.361 1.00 94.44 120 GLN A O 1
ATOM 936 N N . ALA A 1 121 ? -11.337 2.754 21.398 1.00 93.81 121 ALA A N 1
ATOM 937 C CA . ALA A 1 121 ? -12.529 2.999 20.593 1.00 93.81 121 ALA A CA 1
ATOM 938 C C . ALA A 1 121 ? -12.167 3.304 19.133 1.00 93.81 121 ALA A C 1
ATOM 940 O O . ALA A 1 121 ? -12.776 2.745 18.227 1.00 93.81 121 ALA A O 1
ATOM 941 N N . GLU A 1 122 ? -11.136 4.119 18.895 1.00 90.12 122 GLU A N 1
ATOM 942 C CA . GLU A 1 122 ? -10.624 4.393 17.549 1.00 90.12 122 GLU A CA 1
ATOM 943 C C . GLU A 1 122 ? -10.111 3.117 16.872 1.00 90.12 122 GLU A C 1
ATOM 945 O O . GLU A 1 122 ? -10.457 2.848 15.723 1.00 90.12 122 GLU A O 1
ATOM 950 N N . ARG A 1 123 ? -9.370 2.278 17.610 1.00 87.50 123 ARG A N 1
ATOM 951 C CA . ARG A 1 123 ? -8.886 0.983 17.110 1.00 87.50 123 ARG A CA 1
ATOM 952 C C . ARG A 1 123 ? -10.043 0.101 16.667 1.00 87.50 123 ARG A C 1
ATOM 954 O O . ARG A 1 123 ? -9.986 -0.463 15.583 1.00 87.50 123 ARG A O 1
ATOM 961 N N . THR A 1 124 ? -11.085 0.026 17.491 1.00 84.44 124 THR A N 1
ATOM 962 C CA . THR A 1 124 ? -12.283 -0.779 17.222 1.00 84.44 124 THR A CA 1
ATOM 963 C C . THR A 1 124 ? -13.064 -0.229 16.032 1.00 84.44 124 THR A C 1
ATOM 965 O O . THR A 1 124 ? -13.451 -0.994 15.165 1.00 84.44 124 THR A O 1
ATOM 968 N N . ALA A 1 125 ? -13.237 1.090 15.924 1.00 82.38 125 ALA A N 1
ATOM 969 C CA . ALA A 1 125 ? -13.940 1.704 14.797 1.00 82.38 125 ALA A CA 1
ATOM 970 C C . ALA A 1 125 ? -13.208 1.492 13.461 1.00 82.38 125 ALA A C 1
ATOM 972 O O . ALA A 1 125 ? -13.833 1.315 12.414 1.00 82.38 125 ALA A O 1
ATOM 973 N N . ILE A 1 126 ? -11.874 1.520 13.492 1.00 74.06 126 ILE A N 1
ATOM 974 C CA . ILE A 1 126 ? -11.037 1.201 12.338 1.00 74.06 126 ILE A CA 1
ATOM 975 C C . ILE A 1 126 ? -11.144 -0.299 12.027 1.00 74.06 126 ILE A C 1
ATOM 977 O O . ILE A 1 126 ? -11.404 -0.651 10.884 1.00 74.06 126 ILE A O 1
ATOM 981 N N . GLU A 1 127 ? -11.035 -1.173 13.029 1.00 73.19 127 GLU A N 1
ATOM 982 C CA . GLU A 1 127 ? -11.208 -2.624 12.884 1.00 73.19 127 GLU A CA 1
ATOM 983 C C . GLU A 1 127 ? -12.577 -2.987 12.301 1.00 73.19 127 GLU A C 1
ATOM 985 O O . GLU A 1 127 ? -12.625 -3.743 11.342 1.00 73.19 127 GLU A O 1
ATOM 990 N N . GLU A 1 128 ? -13.668 -2.381 12.767 1.00 68.38 128 GLU A N 1
ATOM 991 C CA . GLU A 1 128 ? -15.006 -2.567 12.201 1.00 68.38 128 GLU A CA 1
ATOM 992 C C . GLU A 1 128 ? -15.071 -2.100 10.745 1.00 68.38 128 GLU A C 1
ATOM 994 O O . GLU A 1 128 ? -15.561 -2.837 9.900 1.00 68.38 128 GLU A O 1
ATOM 999 N N . ARG A 1 129 ? -14.522 -0.925 10.403 1.00 64.75 129 ARG A N 1
ATOM 1000 C CA . ARG A 1 129 ? -14.489 -0.434 9.011 1.00 64.75 129 ARG A CA 1
ATOM 1001 C C . ARG A 1 129 ? -13.688 -1.346 8.074 1.00 64.75 129 ARG A C 1
ATOM 1003 O O . ARG A 1 129 ? -14.008 -1.428 6.895 1.00 64.75 129 ARG A O 1
ATOM 1010 N N . ILE A 1 130 ? -12.636 -1.980 8.585 1.00 55.50 130 ILE A N 1
ATOM 1011 C CA . ILE A 1 130 ? -11.704 -2.822 7.822 1.00 55.50 130 ILE A CA 1
ATOM 1012 C C . ILE A 1 130 ? -12.194 -4.261 7.700 1.00 55.50 130 ILE A C 1
ATOM 1014 O O . ILE A 1 130 ? -11.995 -4.899 6.668 1.00 55.50 130 ILE A O 1
ATOM 1018 N N . TYR A 1 131 ? -12.758 -4.777 8.789 1.00 50.66 131 TYR A N 1
ATOM 1019 C CA . TYR A 1 131 ? -13.290 -6.126 8.908 1.00 50.66 131 TYR A CA 1
ATOM 1020 C C . TYR A 1 131 ? -14.740 -6.209 8.427 1.00 50.66 131 TYR A C 1
ATOM 1022 O O . TYR A 1 131 ? -15.278 -7.310 8.356 1.00 50.66 131 TYR A O 1
ATOM 1030 N N . TYR A 1 132 ? -15.368 -5.079 8.069 1.00 47.22 132 TYR A N 1
ATOM 1031 C CA . TYR A 1 132 ? -16.591 -5.110 7.278 1.00 47.22 132 TYR A CA 1
ATOM 1032 C C . TYR A 1 132 ? -16.332 -6.000 6.073 1.00 47.22 132 TYR A C 1
ATOM 1034 O O . TYR A 1 132 ? -15.455 -5.741 5.246 1.00 47.22 132 TYR A O 1
ATOM 1042 N N . ASP A 1 133 ? -17.073 -7.095 6.068 1.00 50.91 133 ASP A N 1
ATOM 1043 C CA . ASP A 1 133 ? -17.020 -8.139 5.083 1.00 50.91 133 ASP A CA 1
ATOM 1044 C C . ASP A 1 133 ? -17.258 -7.481 3.727 1.00 50.91 133 ASP A C 1
ATOM 1046 O O . ASP A 1 133 ? -18.367 -7.055 3.413 1.00 50.91 133 ASP A O 1
ATOM 1050 N N . TRP A 1 134 ? -16.200 -7.300 2.934 1.00 43.25 134 TRP A N 1
ATOM 1051 C CA . TRP A 1 134 ? -16.344 -6.751 1.580 1.00 43.25 134 TRP A CA 1
ATOM 1052 C C . TRP A 1 134 ? -17.332 -7.613 0.776 1.00 43.25 134 TRP A C 1
ATOM 1054 O O . TRP A 1 134 ? -18.101 -7.116 -0.035 1.00 43.25 134 TRP A O 1
ATOM 1064 N N . THR A 1 135 ? -17.394 -8.889 1.145 1.00 42.91 135 THR A N 1
ATOM 1065 C CA . THR A 1 135 ? -18.361 -9.920 0.782 1.00 42.91 135 THR A CA 1
ATOM 1066 C C . THR A 1 135 ? -19.838 -9.579 1.059 1.00 42.91 135 THR A C 1
ATOM 1068 O O . THR A 1 135 ? -20.679 -10.119 0.359 1.00 42.91 135 THR A O 1
ATOM 1071 N N . ASP A 1 136 ? -20.186 -8.638 1.948 1.00 44.75 136 ASP A N 1
ATOM 1072 C CA . ASP A 1 136 ? -21.563 -8.120 2.102 1.00 44.75 136 ASP A CA 1
ATOM 1073 C C . ASP A 1 136 ? -21.857 -6.921 1.172 1.00 44.75 136 ASP A C 1
ATOM 1075 O O . ASP A 1 136 ? -23.010 -6.678 0.816 1.00 44.75 136 ASP A O 1
ATOM 1079 N N . GLN A 1 137 ? -20.836 -6.165 0.740 1.00 44.91 137 GLN A N 1
ATOM 1080 C CA . GLN A 1 137 ? -21.006 -5.047 -0.208 1.00 44.91 137 GLN A CA 1
ATOM 1081 C C . GLN A 1 137 ? -21.021 -5.510 -1.671 1.00 44.91 137 GLN A C 1
ATOM 1083 O O . GLN A 1 137 ? -21.765 -4.950 -2.477 1.00 44.91 137 GLN A O 1
ATOM 1088 N N . VAL A 1 138 ? -20.263 -6.563 -1.988 1.00 43.78 138 VAL A N 1
ATOM 1089 C CA . VAL A 1 138 ? -20.349 -7.324 -3.249 1.00 43.78 138 VAL A CA 1
ATOM 1090 C C . VAL A 1 138 ? -21.002 -8.688 -3.049 1.00 43.78 138 VAL A C 1
ATOM 1092 O O . VAL A 1 138 ? -20.766 -9.610 -3.830 1.00 43.78 138 VAL A O 1
ATOM 1095 N N . GLY A 1 139 ? -21.814 -8.836 -1.997 1.00 42.56 139 GLY A N 1
ATOM 1096 C CA . GLY A 1 139 ? -22.586 -10.052 -1.766 1.00 42.56 139 GLY A CA 1
ATOM 1097 C C . GLY A 1 139 ? -23.331 -10.368 -3.034 1.00 42.56 139 GLY A C 1
ATOM 1098 O O . GLY A 1 139 ? -24.114 -9.524 -3.454 1.00 42.56 139 GLY A O 1
ATOM 1099 N N . ALA A 1 140 ? -22.980 -11.507 -3.647 1.00 44.81 140 ALA A N 1
ATOM 1100 C CA . ALA A 1 140 ? -23.403 -11.961 -4.966 1.00 44.81 140 ALA A CA 1
ATOM 1101 C C . ALA A 1 140 ? -24.768 -11.375 -5.324 1.00 44.81 140 ALA A C 1
ATOM 1103 O O . ALA A 1 140 ? -25.803 -11.931 -4.946 1.00 44.81 140 ALA A O 1
ATOM 1104 N N . ARG A 1 141 ? -24.765 -10.198 -5.961 1.00 48.91 141 ARG A N 1
ATOM 1105 C CA . ARG A 1 141 ? -26.013 -9.549 -6.316 1.00 48.91 141 ARG A CA 1
ATOM 1106 C C . ARG A 1 141 ? -26.539 -10.376 -7.461 1.00 48.91 141 ARG A C 1
ATOM 1108 O O . ARG A 1 141 ? -25.936 -10.440 -8.530 1.00 48.91 141 ARG A O 1
ATOM 1115 N N . ASP A 1 142 ? -27.577 -11.138 -7.154 1.00 50.56 142 ASP A N 1
ATOM 1116 C CA . ASP A 1 142 ? -28.258 -11.961 -8.128 1.00 50.56 142 ASP A CA 1
ATOM 1117 C C . ASP A 1 142 ? -28.665 -11.052 -9.301 1.00 50.56 142 ASP A C 1
ATOM 1119 O O . ASP A 1 142 ? -29.421 -10.096 -9.079 1.00 50.56 142 ASP A O 1
ATOM 1123 N N . PRO A 1 143 ? -28.170 -11.326 -10.523 1.00 50.56 143 PRO A N 1
ATOM 1124 C CA . PRO A 1 143 ? -28.533 -10.596 -11.731 1.00 50.56 143 PRO A CA 1
ATOM 1125 C C . PRO A 1 143 ? -30.042 -10.381 -11.866 1.00 50.56 143 PRO A C 1
ATOM 1127 O O . PRO A 1 143 ? -30.483 -9.326 -12.312 1.00 50.56 143 PRO A O 1
ATOM 1130 N N . GLU A 1 144 ? -30.849 -11.355 -11.440 1.00 50.78 144 GLU A N 1
ATOM 1131 C CA . GLU A 1 144 ? -32.307 -11.281 -11.537 1.00 50.78 144 GLU A CA 1
ATOM 1132 C C . GLU A 1 144 ? -32.913 -10.282 -10.539 1.00 50.78 144 GLU A C 1
ATOM 1134 O O . GLU A 1 144 ? -33.931 -9.659 -10.843 1.00 50.78 144 GLU A O 1
ATOM 1139 N N . THR A 1 145 ? -32.269 -10.075 -9.385 1.00 55.88 145 THR A N 1
ATOM 1140 C CA . THR A 1 145 ? -32.737 -9.159 -8.330 1.00 55.88 145 THR A CA 1
ATOM 1141 C C . THR A 1 145 ? -32.239 -7.722 -8.545 1.00 55.88 145 THR A C 1
ATOM 1143 O O . THR A 1 145 ? -32.945 -6.764 -8.226 1.00 55.88 145 THR A O 1
ATOM 1146 N N . GLU A 1 146 ? -31.059 -7.532 -9.142 1.00 58.53 146 GLU A N 1
ATOM 1147 C CA . GLU A 1 146 ? -30.563 -6.194 -9.514 1.00 58.53 146 GLU A CA 1
ATOM 1148 C C . GLU A 1 146 ? -31.369 -5.595 -10.680 1.00 58.53 146 GLU A C 1
ATOM 1150 O O . GLU A 1 146 ? -31.633 -4.394 -10.739 1.00 58.53 146 GLU A O 1
ATOM 1155 N N . CYS A 1 147 ? -31.848 -6.452 -11.583 1.00 61.81 147 CYS A N 1
ATOM 1156 C CA . CYS A 1 147 ? -32.602 -6.040 -12.761 1.00 61.81 147 CYS A CA 1
ATOM 1157 C C . CYS A 1 147 ? -34.087 -5.753 -12.509 1.00 61.81 147 CYS A C 1
ATOM 1159 O O . CYS A 1 147 ? -34.754 -5.181 -13.377 1.00 61.81 147 CYS A O 1
ATOM 1161 N N . THR A 1 148 ? -34.621 -6.110 -11.338 1.00 63.22 148 THR A N 1
ATOM 1162 C CA . THR A 1 148 ? -36.037 -5.879 -11.008 1.00 63.22 148 THR A CA 1
ATOM 1163 C C . THR A 1 148 ? -36.405 -4.397 -10.922 1.00 63.22 148 THR A C 1
ATOM 1165 O O . THR A 1 148 ? -37.492 -4.023 -11.365 1.00 63.22 148 THR A O 1
ATOM 1168 N N . ASP A 1 149 ? -35.485 -3.557 -10.437 1.00 60.75 149 ASP A N 1
ATOM 1169 C CA . ASP A 1 149 ? -35.687 -2.112 -10.250 1.00 60.75 149 ASP A CA 1
ATOM 1170 C C . ASP A 1 149 ? -34.865 -1.256 -11.236 1.00 60.75 149 ASP A C 1
ATOM 1172 O O . ASP A 1 149 ? -34.747 -0.040 -11.077 1.00 60.75 149 ASP A O 1
ATOM 1176 N N . ALA A 1 150 ? -34.302 -1.875 -12.280 1.00 65.44 150 ALA A N 1
ATOM 1177 C CA . ALA A 1 150 ? -33.433 -1.198 -13.235 1.00 65.44 150 ALA A CA 1
ATOM 1178 C C . ALA A 1 150 ? -34.170 -0.088 -14.014 1.00 65.44 150 ALA A C 1
ATOM 1180 O O . ALA A 1 150 ? -35.177 -0.322 -14.696 1.00 65.44 150 ALA A O 1
ATOM 1181 N N . ASP A 1 151 ? -33.633 1.133 -13.939 1.00 69.94 151 ASP A N 1
ATOM 1182 C CA . ASP A 1 151 ? -34.179 2.303 -14.624 1.00 69.94 151 ASP A CA 1
ATOM 1183 C C . ASP A 1 151 ? -33.945 2.242 -16.152 1.00 69.94 151 ASP A C 1
ATOM 1185 O O . ASP A 1 151 ? -33.032 1.601 -16.684 1.00 69.94 151 ASP A O 1
ATOM 1189 N N . THR A 1 152 ? -34.816 2.932 -16.878 1.00 74.06 152 THR A N 1
ATOM 1190 C CA . THR A 1 152 ? -34.769 3.167 -18.325 1.00 74.06 152 THR A CA 1
ATOM 1191 C C . THR A 1 152 ? -33.995 4.426 -18.712 1.00 74.06 152 THR A C 1
ATOM 1193 O O . THR A 1 152 ? -33.790 4.673 -19.900 1.00 74.06 152 THR A O 1
ATOM 1196 N N . THR A 1 153 ? -33.547 5.226 -17.741 1.00 72.38 153 THR A N 1
ATOM 1197 C CA . THR A 1 153 ? -32.700 6.388 -18.017 1.00 72.38 153 THR A CA 1
ATOM 1198 C C . THR A 1 153 ? -31.375 5.936 -18.624 1.00 72.38 153 THR A C 1
ATOM 1200 O O . THR A 1 153 ? -30.631 5.156 -18.032 1.00 72.38 153 THR A O 1
ATOM 1203 N N . ILE A 1 154 ? -31.091 6.423 -19.829 1.00 61.03 154 ILE A N 1
ATOM 1204 C CA . ILE A 1 154 ? -29.865 6.101 -20.555 1.00 61.03 154 ILE A CA 1
ATOM 1205 C C . ILE A 1 154 ? -28.682 6.769 -19.856 1.00 61.03 154 ILE A C 1
ATOM 1207 O O . ILE A 1 154 ? -28.676 7.990 -19.663 1.00 61.03 154 ILE A O 1
ATOM 1211 N N . SER A 1 155 ? -27.673 5.970 -19.507 1.00 56.00 155 SER A N 1
ATOM 1212 C CA . SER A 1 155 ? -26.423 6.480 -18.959 1.00 56.00 155 SER A CA 1
ATOM 1213 C C . SER A 1 155 ? -25.726 7.367 -19.996 1.00 56.00 155 SER A C 1
ATOM 1215 O O . SER A 1 155 ? -25.513 6.934 -21.131 1.00 56.00 155 SER A O 1
ATOM 1217 N N . PRO A 1 156 ? -25.318 8.597 -19.643 1.00 48.22 156 PRO A N 1
ATOM 1218 C CA . PRO A 1 156 ? -24.554 9.454 -20.545 1.00 48.22 156 PRO A CA 1
ATOM 1219 C C . PRO A 1 156 ? -23.114 8.958 -20.754 1.00 48.22 156 PRO A C 1
ATOM 1221 O O . PRO A 1 156 ? -22.443 9.435 -21.665 1.00 48.22 156 PRO A O 1
ATOM 1224 N N . VAL A 1 157 ? -22.644 8.027 -19.915 1.00 46.97 157 VAL A N 1
ATOM 1225 C CA . VAL A 1 157 ? -21.303 7.433 -19.994 1.00 46.97 157 VAL A CA 1
ATOM 1226 C C . VAL A 1 157 ? -21.293 6.262 -20.973 1.00 46.97 157 VAL A C 1
ATOM 1228 O O . VAL A 1 157 ? -20.373 6.150 -21.781 1.00 46.97 157 VAL A O 1
ATOM 1231 N N . THR A 1 158 ? -22.331 5.419 -20.947 1.00 52.22 158 THR A N 1
ATOM 1232 C CA . THR A 1 158 ? -22.352 4.169 -21.724 1.00 52.22 158 THR A CA 1
ATOM 1233 C C . THR A 1 158 ? -23.371 4.124 -22.850 1.00 52.22 158 THR A C 1
ATOM 1235 O O . THR A 1 158 ? -23.255 3.284 -23.735 1.00 52.22 158 THR A O 1
ATOM 1238 N N . GLY A 1 159 ? -24.331 5.049 -22.895 1.00 56.50 159 GLY A N 1
ATOM 1239 C CA . GLY A 1 159 ? -25.337 5.108 -23.959 1.00 56.50 159 GLY A CA 1
ATOM 1240 C C . GLY A 1 159 ? -26.424 4.032 -23.864 1.00 56.50 159 GLY A C 1
ATOM 1241 O O . GLY A 1 159 ? -27.325 4.021 -24.702 1.00 56.50 159 GLY A O 1
ATOM 1242 N N . TYR A 1 160 ? -26.389 3.195 -22.823 1.00 59.75 160 TYR A N 1
ATOM 1243 C CA . TYR A 1 160 ? -27.400 2.187 -22.508 1.00 59.75 160 TYR A CA 1
ATOM 1244 C C . TYR A 1 160 ? -28.067 2.500 -21.166 1.00 59.75 160 TYR A C 1
ATOM 1246 O O . TYR A 1 160 ? -27.464 3.116 -20.284 1.00 59.75 160 TYR A O 1
ATOM 1254 N N . SER A 1 161 ? -29.332 2.112 -21.005 1.00 65.94 161 SER A N 1
ATOM 1255 C CA . SER A 1 161 ? -29.991 2.159 -19.700 1.00 65.94 161 SER A CA 1
ATOM 1256 C C . SER A 1 161 ? -29.680 0.900 -18.879 1.00 65.94 161 SER A C 1
ATOM 1258 O O . SER A 1 161 ? -29.500 -0.171 -19.466 1.00 65.94 161 SER A O 1
ATOM 1260 N N . PRO A 1 162 ? -29.710 0.976 -17.535 1.00 66.88 162 PRO A N 1
ATOM 1261 C CA . PRO A 1 162 ? -29.609 -0.194 -16.662 1.00 66.88 162 PRO A CA 1
ATOM 1262 C C . PRO A 1 162 ? -30.538 -1.343 -17.088 1.00 66.88 162 PRO A C 1
ATOM 1264 O O . PRO A 1 162 ? -30.125 -2.495 -17.165 1.00 66.88 162 PRO A O 1
ATOM 1267 N N . ARG A 1 163 ? -31.778 -1.021 -17.482 1.00 69.12 163 ARG A N 1
ATOM 1268 C CA . ARG A 1 163 ? -32.734 -2.007 -18.009 1.00 69.12 163 ARG A CA 1
ATOM 1269 C C . ARG A 1 163 ? -32.299 -2.666 -19.328 1.00 69.12 163 ARG A C 1
ATOM 1271 O O . ARG A 1 163 ? -32.479 -3.867 -19.478 1.00 69.12 163 ARG A O 1
ATOM 1278 N N . GLN A 1 164 ? -31.721 -1.910 -20.264 1.00 65.31 164 GLN A N 1
ATOM 1279 C CA . GLN A 1 164 ? -31.218 -2.461 -21.530 1.00 65.31 164 GLN A CA 1
ATOM 1280 C C . GLN A 1 164 ? -30.018 -3.379 -21.305 1.00 65.31 164 GLN A C 1
ATOM 1282 O O . GLN A 1 164 ? -29.905 -4.402 -21.968 1.00 65.31 164 GLN A O 1
ATOM 1287 N N . LEU A 1 165 ? -29.149 -3.039 -20.351 1.00 65.75 165 LEU A N 1
ATOM 1288 C CA . LEU A 1 165 ? -28.044 -3.903 -19.949 1.00 65.75 165 LEU A CA 1
ATOM 1289 C C . LEU A 1 165 ? -28.577 -5.193 -19.307 1.00 65.75 165 LEU A C 1
ATOM 1291 O O . LEU A 1 165 ? -28.188 -6.284 -19.697 1.00 65.75 165 LEU A O 1
ATOM 1295 N N . CYS A 1 166 ? -29.569 -5.101 -18.429 1.00 68.44 166 CYS A N 1
ATOM 1296 C CA . CYS A 1 166 ? -30.239 -6.266 -17.850 1.00 68.44 166 CYS A CA 1
ATOM 1297 C C . CYS A 1 166 ? -30.888 -7.216 -18.876 1.00 68.44 166 CYS A C 1
ATOM 1299 O O . CYS A 1 166 ? -30.875 -8.433 -18.694 1.00 68.44 166 CYS A O 1
ATOM 1301 N N . GLU A 1 167 ? -31.423 -6.689 -19.980 1.00 67.38 167 GLU A N 1
ATOM 1302 C CA . GLU A 1 167 ? -32.013 -7.489 -21.065 1.00 67.38 167 GLU A CA 1
ATOM 1303 C C . GLU A 1 167 ? -30.969 -8.305 -21.859 1.00 67.38 167 GLU A C 1
ATOM 1305 O O . GLU A 1 167 ? -31.335 -9.251 -22.557 1.00 67.38 167 GLU A O 1
ATOM 1310 N N . LEU A 1 168 ? -29.673 -8.002 -21.709 1.00 62.06 168 LEU A N 1
ATOM 1311 C CA . LEU A 1 168 ? -28.554 -8.735 -22.321 1.00 62.06 168 LEU A CA 1
ATOM 1312 C C . LEU A 1 168 ? -28.076 -9.930 -21.470 1.00 62.06 168 LEU A C 1
ATOM 1314 O O . LEU A 1 168 ? -27.107 -10.606 -21.824 1.00 62.06 168 LEU A O 1
ATOM 1318 N N . GLY A 1 169 ? -28.747 -10.218 -20.350 1.00 55.97 169 GLY A N 1
ATOM 1319 C CA . GLY A 1 169 ? -28.430 -11.345 -19.474 1.00 55.97 169 GLY A CA 1
ATOM 1320 C C . GLY A 1 169 ? -27.137 -11.145 -18.678 1.00 55.97 169 GLY A C 1
ATOM 1321 O O . GLY A 1 169 ? -26.767 -10.025 -18.332 1.00 55.97 169 GLY A O 1
ATOM 1322 N N . ALA A 1 170 ? -26.434 -12.238 -18.365 1.00 50.03 170 ALA A N 1
ATOM 1323 C CA . ALA A 1 170 ? -25.292 -12.228 -17.441 1.00 50.03 1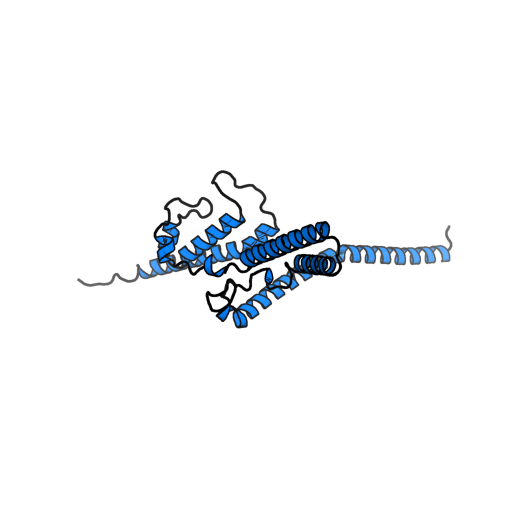70 ALA A CA 1
ATOM 1324 C C . ALA A 1 170 ? -24.162 -11.253 -17.838 1.00 50.03 170 ALA A C 1
ATOM 1326 O O . ALA A 1 170 ? -23.548 -10.643 -16.967 1.00 50.03 170 ALA A O 1
ATOM 1327 N N . VAL A 1 171 ? -23.925 -11.069 -19.142 1.00 54.34 171 VAL A N 1
ATOM 1328 C CA . VAL A 1 171 ? -22.909 -10.139 -19.670 1.00 54.34 171 VAL A CA 1
ATOM 1329 C C . VAL A 1 171 ? -23.315 -8.684 -19.437 1.00 54.34 171 VAL A C 1
ATOM 1331 O O . VAL A 1 171 ? -22.494 -7.849 -19.067 1.00 54.34 171 VAL A O 1
ATOM 1334 N N . GLY A 1 172 ? -24.597 -8.372 -19.599 1.00 57.62 172 GLY A N 1
ATOM 1335 C CA . GLY A 1 172 ? -25.097 -7.023 -19.375 1.00 57.62 172 GLY A CA 1
ATOM 1336 C C . GLY A 1 172 ? -25.155 -6.633 -17.900 1.00 57.62 172 GLY A C 1
ATOM 1337 O O . GLY A 1 172 ? -24.895 -5.482 -17.565 1.00 57.62 172 GLY A O 1
ATOM 1338 N N . VAL A 1 173 ? -25.379 -7.590 -16.997 1.00 58.19 173 VAL A N 1
ATOM 1339 C CA . VAL A 1 173 ? -25.265 -7.341 -15.550 1.00 58.19 173 VAL A CA 1
ATOM 1340 C C . VAL A 1 173 ? -23.814 -7.089 -15.132 1.00 58.19 173 VAL A C 1
ATOM 1342 O O . VAL A 1 173 ? -23.560 -6.201 -14.323 1.00 58.19 173 VAL A O 1
ATOM 1345 N N . GLN A 1 174 ? -22.845 -7.789 -15.728 1.00 57.31 174 GLN A N 1
ATOM 1346 C CA . GLN A 1 174 ? -21.424 -7.488 -15.517 1.00 57.31 174 GLN A CA 1
ATOM 1347 C C . GLN A 1 174 ? -21.055 -6.081 -16.006 1.00 57.31 174 GLN A C 1
ATOM 1349 O O . GLN A 1 174 ? -20.350 -5.362 -15.302 1.00 57.31 174 GLN A O 1
ATOM 1354 N N . LEU A 1 175 ? -21.578 -5.658 -17.162 1.00 60.62 175 LEU A N 1
ATOM 1355 C CA . LEU A 1 175 ? -21.405 -4.291 -17.668 1.00 60.62 175 LEU A CA 1
ATOM 1356 C C . LEU A 1 175 ? -22.036 -3.245 -16.738 1.00 60.62 175 LEU A C 1
ATOM 1358 O O . LEU A 1 175 ? -21.427 -2.214 -16.481 1.00 60.62 175 LEU A O 1
ATOM 1362 N N . LEU A 1 176 ? -23.215 -3.526 -16.183 1.00 62.97 176 LEU A N 1
ATOM 1363 C CA . LEU A 1 176 ? -23.897 -2.638 -15.239 1.00 62.97 176 LEU A CA 1
ATOM 1364 C C . LEU A 1 176 ? -23.101 -2.459 -13.937 1.00 62.97 176 LEU A C 1
ATOM 1366 O O . LEU A 1 176 ? -22.939 -1.334 -13.465 1.00 62.97 176 LEU A O 1
ATOM 1370 N N . MET A 1 177 ? -22.554 -3.546 -13.385 1.00 60.00 177 MET A N 1
ATOM 1371 C CA . MET A 1 177 ? -21.699 -3.482 -12.194 1.00 60.00 177 MET A CA 1
ATOM 1372 C C . MET A 1 177 ? -20.387 -2.734 -12.463 1.00 60.00 177 MET A C 1
ATOM 1374 O O . MET A 1 177 ? -19.927 -1.960 -11.621 1.00 60.00 177 MET A O 1
ATOM 1378 N N . LEU A 1 178 ? -19.794 -2.938 -13.642 1.00 60.50 178 LEU A N 1
ATOM 1379 C CA . LEU A 1 178 ? -18.582 -2.242 -14.070 1.00 60.50 178 LEU A CA 1
ATOM 1380 C C . LEU A 1 178 ? -18.831 -0.732 -14.234 1.00 60.50 178 LEU A C 1
ATOM 1382 O O . LEU A 1 178 ? -18.015 0.080 -13.799 1.00 60.50 178 LEU A O 1
ATOM 1386 N N . ASP A 1 179 ? -19.981 -0.354 -14.793 1.00 61.72 179 ASP A N 1
ATOM 1387 C CA . ASP A 1 179 ? -20.394 1.041 -14.966 1.00 61.72 179 ASP A CA 1
ATOM 1388 C C . ASP A 1 179 ? -20.570 1.757 -13.622 1.00 61.72 179 ASP A C 1
ATOM 1390 O O . ASP A 1 179 ? -20.121 2.893 -13.461 1.00 61.72 179 ASP A O 1
ATOM 1394 N N . GLU A 1 180 ? -21.179 1.101 -12.631 1.00 60.75 180 GLU A N 1
ATOM 1395 C CA . GLU A 1 180 ? -21.360 1.686 -11.300 1.00 60.75 180 GLU A CA 1
ATOM 1396 C C . GLU A 1 180 ? -20.015 1.909 -10.588 1.00 60.75 180 GLU A C 1
ATOM 1398 O O . GLU A 1 180 ? -19.805 2.954 -9.963 1.00 60.75 180 GLU A O 1
ATOM 1403 N N . GLN A 1 181 ? -19.063 0.986 -10.755 1.00 57.69 181 GLN A N 1
ATOM 1404 C CA . GLN A 1 181 ? -17.696 1.147 -10.252 1.00 57.69 181 GLN A CA 1
ATOM 1405 C C . GLN A 1 181 ? -16.958 2.307 -10.935 1.00 57.69 181 GLN A C 1
ATOM 1407 O O . GLN A 1 181 ? -16.305 3.100 -10.253 1.00 57.69 181 GLN A O 1
ATOM 1412 N N . ILE A 1 182 ? -17.094 2.460 -12.258 1.00 54.38 182 ILE A N 1
ATOM 1413 C CA . ILE A 1 182 ? -16.505 3.582 -13.009 1.00 54.38 182 ILE A CA 1
ATOM 1414 C C . ILE A 1 182 ? -17.095 4.918 -12.527 1.00 54.38 182 ILE A C 1
ATOM 1416 O O . ILE A 1 182 ? -16.348 5.851 -12.231 1.00 54.38 182 ILE A O 1
ATOM 1420 N N . ILE A 1 183 ? -18.418 5.002 -12.349 1.00 55.09 183 ILE A N 1
ATOM 1421 C CA . ILE A 1 183 ? -19.102 6.215 -11.869 1.00 55.09 183 ILE A CA 1
ATOM 1422 C C . ILE A 1 183 ? -18.647 6.602 -10.451 1.00 55.09 183 ILE A C 1
ATOM 1424 O O . ILE A 1 183 ? -18.434 7.788 -10.174 1.00 55.09 183 ILE A O 1
ATOM 1428 N N . GLN A 1 184 ? -18.473 5.626 -9.553 1.00 56.69 184 GLN A N 1
ATOM 1429 C CA . GLN A 1 184 ? -17.986 5.871 -8.190 1.00 56.69 184 GLN A CA 1
ATOM 1430 C C . GLN A 1 184 ? -16.529 6.349 -8.157 1.00 56.69 184 GLN A C 1
ATOM 1432 O O . GLN A 1 184 ? -16.196 7.217 -7.347 1.00 56.69 184 GLN A O 1
ATOM 1437 N N . LEU A 1 185 ? -15.676 5.819 -9.037 1.00 50.88 185 LEU A N 1
ATOM 1438 C CA . LEU A 1 185 ? -14.267 6.206 -9.134 1.00 50.88 185 LEU A CA 1
ATOM 1439 C C . LEU A 1 185 ? -14.078 7.592 -9.768 1.00 50.88 185 LEU A C 1
ATOM 1441 O O . LEU A 1 185 ? -13.187 8.330 -9.353 1.00 50.88 185 LEU A O 1
ATOM 1445 N N . GLU A 1 186 ? -14.926 7.981 -10.723 1.00 50.38 186 GLU A N 1
ATOM 1446 C CA . GLU A 1 186 ? -14.820 9.278 -11.406 1.00 50.38 186 GLU A CA 1
ATOM 1447 C C . GLU A 1 186 ? -15.554 10.429 -10.679 1.00 50.38 186 GLU A C 1
ATOM 1449 O O . GLU A 1 186 ? -15.390 11.598 -11.035 1.00 50.38 186 GLU A O 1
ATOM 1454 N N . GLY A 1 187 ? -16.371 10.145 -9.653 1.00 45.78 187 GLY A N 1
ATOM 1455 C CA . GLY A 1 187 ? -17.138 11.164 -8.917 1.00 45.78 187 GLY A CA 1
ATOM 1456 C C . GLY A 1 187 ? -18.185 11.904 -9.769 1.00 45.78 187 GLY A C 1
ATOM 1457 O O . GLY A 1 187 ? -18.637 12.998 -9.407 1.00 45.78 187 GLY A O 1
ATOM 1458 N N . ILE A 1 188 ? -18.576 11.335 -10.913 1.00 46.56 188 ILE A N 1
ATOM 1459 C CA . ILE A 1 188 ? -19.460 11.970 -11.896 1.00 46.56 188 ILE A CA 1
ATOM 1460 C C . ILE A 1 188 ? -20.910 11.819 -11.437 1.00 46.56 188 ILE A C 1
ATOM 1462 O O . ILE A 1 188 ? -21.583 10.831 -11.705 1.00 46.56 188 ILE A O 1
ATOM 1466 N N . THR A 1 189 ? -21.416 12.833 -10.738 1.00 44.06 189 THR A N 1
ATOM 1467 C CA . THR A 1 189 ? -22.791 12.841 -10.208 1.00 44.06 189 THR A CA 1
ATOM 1468 C C . THR A 1 189 ? -23.812 13.550 -11.108 1.00 44.06 189 THR A C 1
ATOM 1470 O O . THR A 1 189 ? -24.985 13.610 -10.747 1.00 44.06 189 THR A O 1
ATOM 1473 N N . SER A 1 190 ? -23.437 14.094 -12.281 1.00 41.03 190 SER A N 1
ATOM 1474 C CA . SER A 1 190 ? -24.420 14.610 -13.258 1.00 41.03 190 SER A CA 1
ATOM 1475 C C . SER A 1 190 ? -23.854 14.921 -14.654 1.00 41.03 190 SER A C 1
ATOM 1477 O O . SER A 1 190 ? -22.679 15.245 -14.817 1.00 41.03 190 SER A O 1
ATOM 1479 N N . ALA A 1 191 ? -24.751 14.925 -15.651 1.00 43.34 191 ALA A N 1
ATOM 1480 C CA . ALA A 1 191 ? -24.518 15.143 -17.088 1.00 43.34 191 ALA A CA 1
ATOM 1481 C C . ALA A 1 191 ? -23.868 16.488 -17.502 1.00 43.34 191 ALA A C 1
ATOM 1483 O O . ALA A 1 191 ? -23.701 16.742 -18.692 1.00 43.34 191 ALA A O 1
ATOM 1484 N N . ALA A 1 192 ? -23.517 17.370 -16.562 1.00 37.19 192 ALA A N 1
ATOM 1485 C CA . ALA A 1 192 ? -22.992 18.708 -16.852 1.00 37.19 192 ALA A CA 1
ATOM 1486 C C . ALA A 1 192 ? -21.523 18.918 -16.444 1.00 37.19 192 ALA A C 1
ATOM 1488 O O . ALA A 1 192 ? -20.981 20.000 -16.670 1.00 37.19 192 ALA A O 1
ATOM 1489 N N . ALA A 1 193 ? -20.863 17.911 -15.873 1.00 37.28 193 ALA A N 1
ATOM 1490 C CA . ALA A 1 193 ? -19.468 18.012 -15.470 1.00 37.28 193 ALA A CA 1
ATOM 1491 C C . ALA A 1 193 ? -18.694 16.774 -15.928 1.00 37.28 193 ALA A C 1
ATOM 1493 O O . ALA A 1 193 ? -18.457 15.856 -15.154 1.00 37.28 193 ALA A O 1
ATOM 1494 N N . LEU A 1 194 ? -18.266 16.775 -17.189 1.00 36.25 194 LEU A N 1
ATOM 1495 C CA . LEU A 1 194 ? -17.011 16.125 -17.556 1.00 36.25 194 LEU A CA 1
ATOM 1496 C C . LEU A 1 194 ? -15.899 17.150 -17.302 1.00 36.25 194 LEU A C 1
ATOM 1498 O O . LEU A 1 194 ? -15.667 18.007 -18.166 1.00 36.25 194 LEU A O 1
ATOM 1502 N N . PRO A 1 195 ? -15.220 17.151 -16.140 1.00 37.09 195 PRO A N 1
ATOM 1503 C CA . PRO A 1 195 ? -13.969 17.864 -16.045 1.00 37.09 195 PRO A CA 1
ATOM 1504 C C . PRO A 1 195 ? -12.931 17.088 -16.857 1.00 37.09 195 PRO A C 1
ATOM 1506 O O . PRO A 1 195 ? -12.491 15.991 -16.531 1.00 37.09 195 PRO A O 1
ATOM 1509 N N . VAL A 1 196 ? -12.544 17.723 -17.955 1.00 48.44 196 VAL A N 1
ATOM 1510 C CA . VAL A 1 196 ? -11.221 17.615 -18.558 1.00 48.44 196 VAL A CA 1
ATOM 1511 C C . VAL A 1 196 ? -10.163 17.529 -17.441 1.00 48.44 196 VAL A C 1
ATOM 1513 O O . VAL A 1 196 ? -10.159 18.377 -16.552 1.00 48.44 196 VAL A O 1
ATOM 1516 N N . TYR A 1 197 ? -9.261 16.545 -17.560 1.00 38.47 197 TYR A N 1
ATOM 1517 C CA . TYR A 1 197 ? -8.203 16.097 -16.628 1.00 38.47 197 TYR A CA 1
ATOM 1518 C C . TYR A 1 197 ? -8.554 14.955 -15.662 1.00 38.47 197 TYR A C 1
ATOM 1520 O O . TYR A 1 197 ? -8.471 15.101 -14.450 1.00 38.47 197 TYR A O 1
ATOM 1528 N N . ILE A 1 198 ? -8.757 13.762 -16.227 1.00 41.72 198 ILE A N 1
ATOM 1529 C CA . ILE A 1 198 ? -8.320 12.519 -15.573 1.00 41.72 198 ILE A CA 1
ATOM 1530 C C . ILE A 1 198 ? -6.780 12.503 -15.636 1.00 41.72 198 ILE A C 1
ATOM 1532 O O . ILE A 1 198 ? -6.199 12.733 -16.712 1.00 41.72 198 ILE A O 1
ATOM 1536 N N . SER A 1 199 ? -6.093 12.307 -14.510 1.00 43.03 199 SER A N 1
ATOM 1537 C CA . SER A 1 199 ? -4.630 12.189 -14.481 1.00 43.03 199 SER A CA 1
ATOM 1538 C C . SER A 1 199 ? -4.165 10.946 -15.260 1.00 43.03 199 SER A C 1
ATOM 1540 O O . SER A 1 199 ? -4.936 10.016 -15.489 1.00 43.03 199 SER A O 1
ATOM 1542 N N . GLN A 1 200 ? -2.907 10.913 -15.719 1.00 46.25 200 GLN A N 1
ATOM 1543 C CA . GLN A 1 200 ? -2.368 9.743 -16.438 1.00 46.25 200 GLN A CA 1
ATOM 1544 C C . GLN A 1 200 ? -2.500 8.463 -15.588 1.00 46.25 200 GLN A C 1
ATOM 1546 O O . GLN A 1 200 ? -2.878 7.425 -16.106 1.00 46.25 200 GLN A O 1
ATOM 1551 N N . VAL A 1 201 ? -2.303 8.597 -14.273 1.00 39.50 201 VAL A N 1
ATOM 1552 C CA . VAL A 1 201 ? -2.396 7.513 -13.288 1.00 39.50 201 VAL A CA 1
ATOM 1553 C C . VAL A 1 201 ? -3.819 6.958 -13.181 1.00 39.50 201 VAL A C 1
ATOM 1555 O O . VAL A 1 201 ? -3.997 5.747 -13.179 1.00 39.50 201 VAL A O 1
ATOM 1558 N N . GLU A 1 202 ? -4.838 7.820 -13.151 1.00 41.81 202 GLU A N 1
ATOM 1559 C CA . GLU A 1 202 ? -6.244 7.386 -13.130 1.00 41.81 202 GLU A CA 1
ATOM 1560 C C . GLU A 1 202 ? -6.658 6.750 -14.469 1.00 41.81 202 GLU A C 1
ATOM 1562 O O . GLU A 1 202 ? -7.384 5.760 -14.482 1.00 41.81 202 GLU A O 1
ATOM 1567 N N . ARG A 1 203 ? -6.133 7.238 -15.606 1.00 45.28 203 ARG A N 1
ATOM 1568 C CA . ARG A 1 203 ? -6.333 6.581 -16.912 1.00 45.28 203 ARG A CA 1
ATOM 1569 C C . ARG A 1 203 ? -5.690 5.199 -16.978 1.00 45.28 203 ARG A C 1
ATOM 1571 O O . ARG A 1 203 ? -6.300 4.291 -17.531 1.00 45.28 203 ARG A O 1
ATOM 1578 N N . ASP A 1 204 ? -4.492 5.038 -16.427 1.00 47.19 204 ASP A N 1
ATOM 1579 C CA . ASP A 1 204 ? -3.775 3.760 -16.429 1.00 47.19 204 ASP A CA 1
ATOM 1580 C C . ASP A 1 204 ? -4.457 2.732 -15.504 1.00 47.19 204 ASP A C 1
ATOM 1582 O O . ASP A 1 204 ? -4.454 1.538 -15.798 1.00 47.19 204 ASP A O 1
ATOM 1586 N N . GLN A 1 205 ? -5.114 3.194 -14.433 1.00 43.75 205 GLN A N 1
ATOM 1587 C CA . GLN A 1 205 ? -5.949 2.362 -13.557 1.00 43.75 205 GLN A CA 1
ATOM 1588 C C . GLN A 1 205 ? -7.289 1.968 -14.197 1.00 43.75 205 GLN A C 1
ATOM 1590 O O . GLN A 1 205 ? -7.757 0.853 -13.972 1.00 43.75 205 GLN A O 1
ATOM 1595 N N . LEU A 1 206 ? -7.890 2.841 -15.017 1.00 44.25 206 LEU A N 1
ATOM 1596 C CA . LEU A 1 206 ? -9.122 2.535 -15.760 1.00 44.25 206 LEU A CA 1
ATOM 1597 C C . LEU A 1 206 ? -8.880 1.739 -17.051 1.00 44.25 206 LEU A C 1
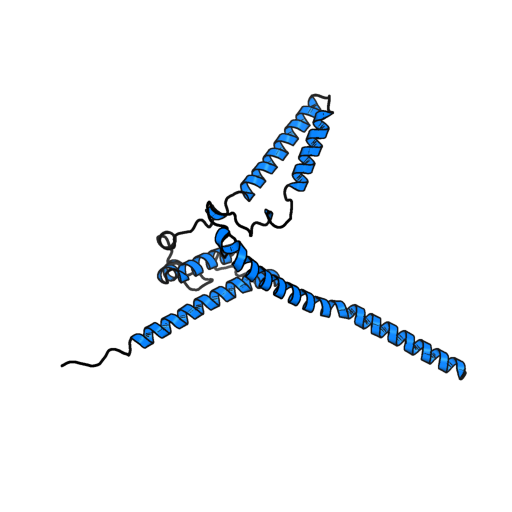ATOM 1599 O O . LEU A 1 206 ? -9.791 1.063 -17.520 1.00 44.25 206 LEU A O 1
ATOM 1603 N N . ALA A 1 207 ? -7.678 1.787 -17.631 1.00 51.28 207 ALA A N 1
ATOM 1604 C CA . ALA A 1 207 ? -7.328 1.086 -18.867 1.00 51.28 207 ALA A CA 1
ATOM 1605 C C . ALA A 1 207 ? -7.696 -0.415 -18.891 1.00 51.28 207 ALA A C 1
ATOM 1607 O O . ALA A 1 207 ? -8.261 -0.843 -19.899 1.00 51.28 207 ALA A O 1
ATOM 1608 N N . PRO A 1 208 ? -7.445 -1.223 -17.839 1.00 47.69 208 PRO A N 1
ATOM 1609 C CA . PRO A 1 208 ? -7.865 -2.625 -17.833 1.00 47.69 208 PRO A CA 1
ATOM 1610 C C . PRO A 1 208 ? -9.390 -2.793 -17.796 1.00 47.69 208 PRO A C 1
ATOM 1612 O O . PRO A 1 208 ? -9.910 -3.677 -18.469 1.00 47.69 208 PRO A O 1
ATOM 1615 N N . LEU A 1 209 ? -10.115 -1.926 -17.081 1.00 45.81 209 LEU A N 1
ATOM 1616 C CA . LEU A 1 209 ? -11.582 -1.962 -17.019 1.00 45.81 209 LEU A CA 1
ATOM 1617 C C . LEU A 1 209 ? -12.207 -1.553 -18.361 1.00 45.81 209 LEU A C 1
ATOM 1619 O O . LEU A 1 209 ? -13.157 -2.175 -18.826 1.00 45.81 209 LEU A O 1
ATOM 1623 N N . LEU A 1 210 ? -11.634 -0.546 -19.024 1.00 52.53 210 LEU A N 1
ATOM 1624 C CA . LEU A 1 210 ? -12.048 -0.116 -20.360 1.00 52.53 210 LEU A CA 1
ATOM 1625 C C . LEU A 1 210 ? -11.741 -1.181 -21.423 1.00 52.53 210 LEU A C 1
ATOM 1627 O O . LEU A 1 210 ? -12.561 -1.404 -22.308 1.00 52.53 210 LEU A O 1
ATOM 1631 N N . ALA A 1 211 ? -10.599 -1.867 -21.319 1.00 54.75 211 ALA A N 1
ATOM 1632 C CA . ALA A 1 211 ? -10.249 -2.967 -22.214 1.00 54.75 211 ALA A CA 1
ATOM 1633 C C . ALA A 1 211 ? -11.180 -4.176 -22.035 1.00 54.75 211 ALA A C 1
ATOM 1635 O O . ALA A 1 211 ? -11.587 -4.779 -23.027 1.00 54.75 211 ALA A O 1
ATOM 1636 N N . GLU A 1 212 ? -11.555 -4.504 -20.796 1.00 52.94 212 GLU A N 1
ATOM 1637 C CA . GLU A 1 212 ? -12.524 -5.567 -20.520 1.00 52.94 212 GLU A CA 1
ATOM 1638 C C . GLU A 1 212 ? -13.920 -5.197 -21.035 1.00 52.94 212 GLU A C 1
ATOM 1640 O O . GLU A 1 212 ? -14.567 -6.007 -21.695 1.00 52.94 212 GLU A O 1
ATOM 1645 N N . ARG A 1 213 ? -14.351 -3.942 -20.854 1.00 52.69 213 ARG A N 1
ATOM 1646 C CA . ARG A 1 213 ? -15.590 -3.427 -21.454 1.00 52.69 213 ARG A CA 1
ATOM 1647 C C . ARG A 1 213 ? -15.594 -3.597 -22.973 1.00 52.69 213 ARG A C 1
ATOM 1649 O O . ARG A 1 213 ? -16.566 -4.097 -23.533 1.00 52.69 213 ARG A O 1
ATOM 1656 N N . ASP A 1 214 ? -14.520 -3.188 -23.643 1.00 58.12 214 ASP A N 1
ATOM 1657 C CA . ASP A 1 214 ? -14.416 -3.281 -25.102 1.00 58.12 214 ASP A CA 1
ATOM 1658 C C . ASP A 1 214 ? -14.409 -4.750 -25.577 1.00 58.12 214 ASP A C 1
ATOM 1660 O O . ASP A 1 214 ? -14.967 -5.065 -26.627 1.00 58.12 214 ASP A O 1
ATOM 1664 N N . ASN A 1 215 ? -13.856 -5.667 -24.779 1.00 57.78 215 ASN A N 1
ATOM 1665 C CA . ASN A 1 215 ? -13.885 -7.106 -25.039 1.00 57.78 215 ASN A CA 1
ATOM 1666 C C . ASN A 1 215 ? -15.302 -7.696 -24.891 1.00 57.78 215 ASN A C 1
ATOM 1668 O O . ASN A 1 215 ? -15.758 -8.449 -25.752 1.00 57.78 215 ASN A O 1
ATOM 1672 N N . LEU A 1 216 ? -16.041 -7.303 -23.849 1.00 51.12 216 LEU A N 1
ATOM 1673 C CA . LEU A 1 216 ? -17.436 -7.714 -23.647 1.00 51.12 216 LEU A CA 1
ATOM 1674 C C . LEU A 1 216 ? -18.359 -7.176 -24.752 1.00 51.12 216 LEU A C 1
ATOM 1676 O O . LEU A 1 216 ? -19.214 -7.909 -25.252 1.00 51.12 216 LEU A O 1
ATOM 1680 N N . LEU A 1 217 ? -18.139 -5.936 -25.205 1.00 56.69 217 LEU A N 1
ATOM 1681 C CA . LEU A 1 217 ? -18.843 -5.365 -26.358 1.00 56.69 217 LEU A CA 1
ATOM 1682 C C . LEU A 1 217 ? -18.528 -6.129 -27.656 1.00 56.69 217 LEU A C 1
ATOM 1684 O O . LEU A 1 217 ? -19.435 -6.418 -28.435 1.00 56.69 217 LEU A O 1
ATOM 1688 N N . ALA A 1 218 ? -17.273 -6.533 -27.868 1.00 57.97 218 ALA A N 1
ATOM 1689 C CA . ALA A 1 218 ? -16.886 -7.328 -29.034 1.00 57.97 218 ALA A CA 1
ATOM 1690 C C . ALA A 1 218 ? -17.528 -8.732 -29.044 1.00 57.97 218 ALA A C 1
ATOM 1692 O O . ALA A 1 218 ? -17.899 -9.240 -30.103 1.00 57.97 218 ALA A O 1
ATOM 1693 N N . ILE A 1 219 ? -17.722 -9.354 -27.875 1.00 56.12 219 ILE A N 1
ATOM 1694 C CA . ILE A 1 219 ? -18.450 -10.630 -27.742 1.00 56.12 219 ILE A CA 1
ATOM 1695 C C . ILE A 1 219 ? -19.933 -10.458 -28.126 1.00 56.12 219 ILE A C 1
ATOM 1697 O O . ILE A 1 219 ? -20.532 -11.344 -28.742 1.00 56.12 219 ILE A O 1
ATOM 1701 N N . GLN A 1 220 ? -20.530 -9.301 -27.841 1.00 53.41 220 GLN A N 1
ATOM 1702 C CA . GLN A 1 220 ? -21.902 -8.985 -28.245 1.00 53.41 220 GLN A CA 1
ATOM 1703 C C . GLN A 1 220 ? -22.042 -8.762 -29.762 1.00 53.41 220 GLN A C 1
ATOM 1705 O O . GLN A 1 220 ? -22.995 -9.239 -30.385 1.00 53.41 220 GLN A O 1
ATOM 1710 N N . GLU A 1 221 ? -21.074 -8.094 -30.389 1.00 55.41 221 GLU A N 1
ATOM 1711 C CA . GLU A 1 221 ? -21.030 -7.951 -31.852 1.00 55.41 221 GLU A CA 1
ATOM 1712 C C . GLU A 1 221 ? -20.820 -9.308 -32.557 1.00 55.41 221 GLU A C 1
ATOM 1714 O O . GLU A 1 221 ? -21.383 -9.557 -33.622 1.00 55.41 221 GLU A O 1
ATOM 1719 N N . GLY A 1 222 ? -20.081 -10.234 -31.936 1.00 48.53 222 GLY A N 1
ATOM 1720 C CA . GLY A 1 222 ? -19.897 -11.598 -32.446 1.00 48.53 222 GLY A CA 1
ATOM 1721 C C . GLY A 1 222 ? -21.146 -12.481 -32.330 1.00 48.53 222 GLY A C 1
ATOM 1722 O O . GLY A 1 222 ? -21.505 -13.179 -33.277 1.00 48.53 222 GLY A O 1
ATOM 1723 N N . THR A 1 223 ? -21.853 -12.415 -31.201 1.00 47.94 223 THR A N 1
ATOM 1724 C CA . THR A 1 223 ? -23.077 -13.207 -30.960 1.00 47.94 223 THR A CA 1
ATOM 1725 C C . THR A 1 223 ? -24.286 -12.708 -31.760 1.00 47.94 223 THR A C 1
ATOM 1727 O O . THR A 1 223 ? -25.141 -13.506 -32.148 1.00 47.94 223 THR A O 1
ATOM 1730 N N . SER A 1 224 ? -24.344 -11.412 -32.085 1.00 42.94 224 SER A N 1
ATOM 1731 C CA . SER A 1 224 ? -25.346 -10.865 -33.014 1.00 42.94 224 SER A CA 1
ATOM 1732 C C . SER A 1 224 ? -25.114 -11.312 -34.467 1.00 42.94 224 SER A C 1
ATOM 1734 O O . SER A 1 224 ? -26.084 -11.609 -35.164 1.00 42.94 224 SER A O 1
ATOM 1736 N N . ALA A 1 225 ? -23.857 -11.482 -34.897 1.00 41.28 225 ALA A N 1
ATOM 1737 C CA . ALA A 1 225 ? -23.526 -12.004 -36.228 1.00 41.28 225 ALA A CA 1
ATOM 1738 C C . ALA A 1 225 ? -23.844 -13.508 -36.396 1.00 41.28 225 ALA A C 1
ATOM 1740 O O . ALA A 1 225 ? -24.270 -13.946 -37.467 1.00 41.28 225 ALA A O 1
ATOM 1741 N N . GLU A 1 226 ? -23.687 -14.314 -35.342 1.00 42.19 226 GLU A N 1
ATOM 1742 C CA . GLU A 1 226 ? -24.066 -15.738 -35.349 1.00 42.19 226 GLU A CA 1
ATOM 1743 C C . GLU A 1 226 ? -25.595 -15.941 -35.317 1.00 42.19 226 GLU A C 1
ATOM 1745 O O . GLU A 1 226 ? -26.105 -16.917 -35.874 1.00 42.19 226 GLU A O 1
ATOM 1750 N N . GLY A 1 227 ? -26.340 -14.991 -34.738 1.00 36.25 227 GLY A N 1
ATOM 1751 C CA . GLY A 1 227 ? -27.806 -14.969 -34.757 1.00 36.25 227 GLY A CA 1
ATOM 1752 C C . GLY A 1 227 ? -28.407 -14.688 -36.141 1.00 36.25 227 GLY A C 1
ATOM 1753 O O . GLY A 1 227 ? -29.423 -15.286 -36.498 1.00 36.25 227 GLY A O 1
ATOM 1754 N N . GLU A 1 228 ? -27.766 -13.842 -36.953 1.00 40.50 228 GLU A N 1
ATOM 1755 C CA . GLU A 1 228 ? -28.217 -13.542 -38.321 1.00 40.50 228 GLU A CA 1
ATOM 1756 C C . GLU A 1 228 ? -27.871 -14.665 -39.314 1.00 40.50 228 GLU A C 1
ATOM 1758 O O . GLU A 1 228 ? -28.687 -15.002 -40.173 1.00 40.50 228 GLU A O 1
ATOM 1763 N N . ALA A 1 229 ? -26.723 -15.337 -39.153 1.00 42.19 229 ALA A N 1
ATOM 1764 C CA . ALA A 1 229 ? -26.330 -16.460 -40.013 1.00 42.19 229 ALA A CA 1
ATOM 1765 C C . ALA A 1 229 ? -27.233 -17.704 -39.857 1.00 42.19 229 ALA A C 1
ATOM 1767 O O . ALA A 1 229 ? -27.354 -18.506 -40.784 1.00 42.19 229 ALA A O 1
ATOM 1768 N N . SER A 1 230 ? -27.900 -17.859 -38.709 1.00 41.41 230 SER A N 1
ATOM 1769 C CA . SER A 1 230 ? -28.849 -18.954 -38.461 1.00 41.41 230 SER A CA 1
ATOM 1770 C C . SER A 1 230 ? -30.261 -18.671 -39.010 1.00 41.41 230 SER A C 1
ATOM 1772 O O . SER A 1 230 ? -31.077 -19.585 -39.116 1.00 41.41 230 SER A O 1
ATOM 1774 N N . ALA A 1 231 ? -30.560 -17.428 -39.411 1.00 43.00 231 ALA A N 1
ATOM 1775 C CA . ALA A 1 231 ? -31.869 -17.040 -39.947 1.00 43.00 231 ALA A CA 1
ATOM 1776 C C . ALA A 1 231 ? -32.011 -17.246 -41.472 1.00 43.00 231 ALA A C 1
ATOM 1778 O O . ALA A 1 231 ? -33.131 -17.283 -41.981 1.00 43.00 231 ALA A O 1
ATOM 1779 N N . GLU A 1 232 ? -30.911 -17.437 -42.212 1.00 44.16 232 GLU A N 1
ATOM 1780 C CA . GLU A 1 232 ? -30.935 -17.629 -43.677 1.00 44.16 232 GLU A CA 1
ATOM 1781 C C . GLU A 1 232 ? -30.919 -19.109 -44.125 1.00 44.16 232 GLU A C 1
ATOM 1783 O O . GLU A 1 232 ? -30.981 -19.403 -45.320 1.00 44.16 232 GLU A O 1
ATOM 1788 N N . GLY A 1 233 ? -30.881 -20.065 -43.187 1.00 40.66 233 GLY A N 1
ATOM 1789 C CA . GLY A 1 233 ? -30.748 -21.500 -43.477 1.00 40.66 233 GLY A CA 1
ATOM 1790 C C . GLY A 1 233 ? -32.045 -22.301 -43.656 1.00 40.66 233 GLY A C 1
ATOM 1791 O O . GLY A 1 233 ? -31.980 -23.446 -44.100 1.00 40.66 233 GLY A O 1
ATOM 1792 N N . GLU A 1 234 ? -33.220 -21.741 -43.350 1.00 45.62 234 GLU A N 1
ATOM 1793 C CA . GLU A 1 234 ? -34.464 -22.524 -43.257 1.00 45.62 234 GLU A CA 1
ATOM 1794 C C . GLU A 1 234 ? -35.570 -22.018 -44.198 1.00 45.62 234 GLU A C 1
ATOM 1796 O O . GLU A 1 234 ? -36.656 -21.628 -43.781 1.00 45.62 234 GLU A O 1
ATOM 1801 N N . THR A 1 235 ? -35.314 -22.043 -45.512 1.00 49.94 235 THR A N 1
ATOM 1802 C CA . THR A 1 235 ? -36.390 -22.013 -46.523 1.00 49.94 235 THR A CA 1
ATOM 1803 C C . THR A 1 235 ? -36.152 -23.032 -47.646 1.00 49.94 235 THR A C 1
ATOM 1805 O O . THR A 1 235 ? -35.689 -22.707 -48.735 1.00 49.94 235 THR A O 1
ATOM 1808 N N . ALA A 1 236 ? -36.525 -24.295 -47.411 1.00 39.84 236 ALA A N 1
ATOM 1809 C CA . ALA A 1 236 ? -36.762 -25.256 -48.493 1.00 39.84 236 ALA A CA 1
ATOM 1810 C C . ALA A 1 236 ? -37.840 -26.305 -48.137 1.00 39.84 236 ALA A C 1
ATOM 1812 O O . ALA A 1 236 ? -37.533 -27.342 -47.560 1.00 39.84 236 ALA A O 1
ATOM 1813 N N . ALA A 1 237 ? -39.066 -26.026 -48.620 1.00 38.59 237 ALA A N 1
ATOM 1814 C CA . ALA A 1 237 ? -40.189 -26.934 -48.944 1.00 38.59 237 ALA A CA 1
ATOM 1815 C C . ALA A 1 237 ? -40.940 -27.636 -47.776 1.00 38.59 237 ALA A C 1
ATOM 1817 O O . ALA A 1 237 ? -40.303 -28.035 -46.808 1.00 38.59 237 ALA A O 1
ATOM 1818 N N . PRO A 1 238 ? -42.284 -27.847 -47.858 1.00 45.06 238 PRO A N 1
ATOM 1819 C CA . PRO A 1 238 ? -42.991 -28.256 -49.084 1.00 45.06 238 PRO A CA 1
ATOM 1820 C C . PRO A 1 238 ? -44.373 -27.623 -49.372 1.00 45.06 238 PRO A C 1
ATOM 1822 O O . PRO A 1 238 ? -45.145 -27.311 -48.467 1.00 45.06 238 PRO A O 1
ATOM 1825 N N . ALA A 1 239 ? -44.712 -27.564 -50.665 1.00 42.16 239 ALA A N 1
ATOM 1826 C CA . ALA A 1 239 ? -46.049 -27.817 -51.219 1.00 42.16 239 ALA A CA 1
ATOM 1827 C C . ALA A 1 239 ? -45.918 -28.222 -52.695 1.00 42.16 239 ALA A C 1
ATOM 1829 O O . ALA A 1 239 ? -45.166 -27.530 -53.420 1.00 42.16 239 ALA A O 1
#

Secondary structure (DSSP, 8-state):
---HHHHHHHHHHHHHHHHHHHHHHHHHHHHHHHHHHHHHHHHHHHHHHHHHHHHHTHHHH-TTSS-BTTTB--TT-TTTTT--TTHHHHHHHHHHHHHHHH---HHHHHHHHHHHHHHHHHHHHHHHHHHS-HHHHSS---HHHHGGG---PPPTTTSS-HHHHHTTTHHHHHHHHHHHHHHHHHT--STT---S---HHHHHHHHHHHHHHHHHHHHHHHHHHHHHHTTSS------

Foldseek 3Di:
DDDPVRVVVVVVVVVVVVVVVVVVVCVVCVVVVVVVVVVVVVVVVVVVVLVCCVVPPCVQQNNQQCGAPPRGHRPPQPCNPDDPPCPVLVVVLVVLVVCLVPDDDPVVNVVSVVVNVVSVVVVVVVVCVRVVGSCVVPVPCPLVNQLPPWDQDQDPVPRGGLNRLSVVPPLSSVVVVLVVVVCVLCVCPDPPDPDDDDDPVNCVVCVVSVVVVVVSVVVVVVVVVVVVVVVPPDDDDDD

Radius of gyration: 31.51 Å; chains: 1; bounding box: 103×57×93 Å

Sequence (239 aa):
MPSIYERRIILGLAFITATIILVGWLAINENGRMQEFTERAEGRSIEQGARLFEANCASCHGYDGYGLPGIAPALNNPHLFGHNFFGELDNQIAATQSQLTNETDAERRGELEARLVTLQAERTAIEERIYYDWTDQVGARDPETECTDADTTISPVTGYSPRQLCELGAVGVQLLMLDEQIIQLEGITSAAALPVYISQVERDQLAPLLAERDNLLAIQEGTSAEGEASAEGETAAPA